Protein AF-A0A0F9GM38-F1 (afdb_monomer)

Mean predicted aligned error: 8.95 Å

Radius of gyration: 23.71 Å; Cα contacts (8 Å, |Δi|>4): 258; chains: 1; bounding box: 47×44×72 Å

Sequence (184 aa):
MDAIARALLEDPSSIYVILGMAELVILAGWALQRTRGWAKAALAPILLGVCVGLLAMLVVTDREQITRNLTDIASRAEASDVAGIGAHLDGQCTAVLFARGPLDKSATLEWASAMMAAPGVASVNVFDVEVTVTGHKAVSTFDTAVSLRNGWRGRLAWQLDWIERPDGWRIVRVRSLPVDTPGP

Structure (mmCIF, N/CA/C/O backbone):
data_AF-A0A0F9GM38-F1
#
_entry.id   AF-A0A0F9GM38-F1
#
loop_
_atom_site.group_PDB
_atom_site.id
_atom_site.type_symbol
_atom_site.label_atom_id
_atom_site.label_alt_id
_atom_site.label_comp_id
_atom_site.label_asym_id
_atom_site.label_entity_id
_atom_site.label_seq_id
_atom_site.pdbx_PDB_ins_code
_atom_site.Cartn_x
_atom_site.Cartn_y
_atom_site.Cartn_z
_atom_site.occupancy
_atom_site.B_iso_or_equiv
_atom_site.auth_seq_id
_atom_site.auth_comp_id
_atom_site.auth_asym_id
_atom_site.auth_atom_id
_atom_site.pdbx_PDB_model_num
ATOM 1 N N . MET A 1 1 ? -22.310 -11.535 11.895 1.00 47.88 1 MET A N 1
ATOM 2 C CA . MET A 1 1 ? -21.057 -11.224 12.619 1.00 47.88 1 MET A CA 1
ATOM 3 C C . MET A 1 1 ? -20.466 -9.896 12.152 1.00 47.88 1 MET A C 1
ATOM 5 O O . MET A 1 1 ? -19.924 -9.179 12.979 1.00 47.88 1 MET A O 1
ATOM 9 N N . ASP A 1 2 ? -20.686 -9.512 10.893 1.00 52.03 2 ASP A N 1
ATOM 10 C CA . ASP A 1 2 ? -20.161 -8.282 10.276 1.00 52.03 2 ASP A CA 1
ATOM 11 C C . ASP A 1 2 ? -20.511 -6.983 11.011 1.00 52.03 2 ASP A C 1
ATOM 13 O O . ASP A 1 2 ? -19.657 -6.122 11.145 1.00 52.03 2 ASP A O 1
ATOM 17 N N . ALA A 1 3 ? -21.722 -6.844 11.565 1.00 56.75 3 ALA A N 1
ATOM 18 C CA . ALA A 1 3 ? -22.103 -5.636 12.310 1.00 56.75 3 ALA A CA 1
ATOM 19 C C . ALA A 1 3 ? -21.316 -5.460 13.623 1.00 56.75 3 ALA A C 1
ATOM 21 O O . ALA A 1 3 ? -20.994 -4.339 14.005 1.00 56.75 3 ALA A O 1
ATOM 22 N N . ILE A 1 4 ? -20.985 -6.568 14.295 1.00 56.31 4 ILE A N 1
ATOM 23 C CA . ILE A 1 4 ? -20.205 -6.563 15.539 1.00 56.31 4 ILE A CA 1
ATOM 24 C C . ILE A 1 4 ? -18.734 -6.289 15.221 1.00 56.31 4 ILE A C 1
ATOM 26 O O . ILE A 1 4 ? -18.127 -5.463 15.886 1.00 56.31 4 ILE A O 1
ATOM 30 N N . ALA A 1 5 ? -18.185 -6.916 14.174 1.00 57.16 5 ALA A N 1
ATOM 31 C CA . ALA A 1 5 ? -16.818 -6.661 13.719 1.00 57.16 5 ALA A CA 1
ATOM 32 C C . ALA A 1 5 ? -16.635 -5.209 13.256 1.00 57.16 5 ALA A C 1
ATOM 34 O O . ALA A 1 5 ? -15.679 -4.555 13.656 1.00 57.16 5 ALA A O 1
ATOM 35 N N . ARG A 1 6 ? -17.594 -4.675 12.490 1.00 58.25 6 ARG A N 1
ATOM 36 C CA . ARG A 1 6 ? -17.558 -3.293 12.006 1.00 58.25 6 ARG A CA 1
ATOM 37 C C . ARG A 1 6 ? -17.629 -2.286 13.160 1.00 58.25 6 ARG A C 1
ATOM 39 O O . ARG A 1 6 ? -16.821 -1.368 13.213 1.00 58.25 6 ARG A O 1
ATOM 46 N N . ALA A 1 7 ? -18.516 -2.508 14.135 1.00 56.50 7 ALA A N 1
ATOM 47 C CA . ALA A 1 7 ? -18.605 -1.668 15.333 1.00 56.50 7 ALA A CA 1
ATOM 48 C C . ALA A 1 7 ? -17.387 -1.801 16.274 1.00 56.50 7 ALA A C 1
ATOM 50 O O . ALA A 1 7 ? -17.040 -0.841 16.953 1.00 56.50 7 ALA A O 1
ATOM 51 N N . LEU A 1 8 ? -16.734 -2.970 16.320 1.00 57.00 8 LEU A N 1
ATOM 52 C CA . LEU A 1 8 ? -15.533 -3.202 17.136 1.00 57.00 8 LEU A CA 1
ATOM 53 C C . LEU A 1 8 ? -14.245 -2.658 16.526 1.00 57.00 8 LEU A C 1
ATOM 55 O O . LEU A 1 8 ? -13.343 -2.309 17.284 1.00 57.00 8 LEU A O 1
ATOM 59 N N . LEU A 1 9 ? -14.142 -2.618 15.197 1.00 60.16 9 LEU A N 1
ATOM 60 C CA . LEU A 1 9 ? -12.857 -2.437 14.521 1.00 60.16 9 LEU A CA 1
ATOM 61 C C . LEU A 1 9 ? -12.768 -1.163 13.674 1.00 60.16 9 LEU A C 1
ATOM 63 O O . LEU A 1 9 ? -11.681 -0.601 13.585 1.00 60.16 9 LEU A O 1
ATOM 67 N N . GLU A 1 10 ? -13.864 -0.679 13.075 1.00 58.00 10 GLU A N 1
ATOM 68 C CA . GLU A 1 10 ? -13.802 0.519 12.217 1.00 58.00 10 GLU A CA 1
ATOM 69 C C . GLU A 1 10 ? -13.947 1.831 13.004 1.00 58.00 10 GLU A C 1
ATOM 71 O O . GLU A 1 10 ? -13.313 2.820 12.640 1.00 58.00 10 GLU A O 1
ATOM 76 N N . ASP A 1 11 ? -14.737 1.854 14.086 1.00 65.94 11 ASP A N 1
ATOM 77 C CA . ASP A 1 11 ? -14.925 3.053 14.918 1.00 65.94 11 ASP A CA 1
ATOM 78 C C . ASP A 1 11 ? -15.064 2.709 16.419 1.00 65.94 11 ASP A C 1
ATOM 80 O O . ASP A 1 11 ? -16.175 2.649 16.968 1.00 65.94 11 ASP A O 1
ATOM 84 N N . PRO A 1 12 ? -13.934 2.476 17.121 1.00 68.50 12 PRO A N 1
ATOM 85 C CA . PRO A 1 12 ? -13.933 2.003 18.506 1.00 68.50 12 PRO A CA 1
ATOM 86 C C . PRO A 1 12 ? -14.503 3.026 19.504 1.00 68.50 12 PRO A C 1
ATOM 88 O O . PRO A 1 12 ? -14.755 2.685 20.662 1.00 68.50 12 PRO A O 1
ATOM 91 N N . SER A 1 13 ? -14.746 4.272 19.075 1.00 72.12 13 SER A N 1
ATOM 92 C CA . SER A 1 13 ? -15.294 5.349 19.909 1.00 72.12 13 SER A CA 1
ATOM 93 C C . SER A 1 13 ? -16.619 4.958 20.576 1.00 72.12 13 SER A C 1
ATOM 95 O O . SER A 1 13 ? -16.811 5.174 21.773 1.00 72.12 13 SER A O 1
ATOM 97 N N . SER A 1 14 ? -17.503 4.299 19.830 1.00 71.12 14 SER A N 1
ATOM 98 C CA . SER A 1 14 ? -18.821 3.869 20.300 1.00 71.12 14 SER A CA 1
ATOM 99 C C . SER A 1 14 ? -18.747 2.831 21.430 1.00 71.12 14 SER A C 1
ATOM 101 O O . SER A 1 14 ? -19.541 2.875 22.374 1.00 71.12 14 SER A O 1
ATOM 103 N N . ILE A 1 15 ? -17.743 1.953 21.410 1.00 73.81 15 ILE A N 1
ATOM 104 C CA . ILE A 1 15 ? -17.515 0.960 22.467 1.00 73.81 15 ILE A CA 1
ATOM 105 C C . ILE A 1 15 ? -16.986 1.613 23.731 1.00 73.81 15 ILE A C 1
ATOM 107 O O . ILE A 1 15 ? -17.474 1.291 24.813 1.00 73.81 15 ILE A O 1
ATOM 111 N N . TYR A 1 16 ? -16.059 2.564 23.609 1.00 75.69 16 TYR A N 1
ATOM 112 C CA . TYR A 1 16 ? -15.588 3.330 24.761 1.00 75.69 16 TYR A CA 1
ATOM 113 C C . TYR A 1 16 ? -16.726 4.111 25.431 1.00 75.69 16 TYR A C 1
ATOM 115 O O . TYR A 1 16 ? -16.778 4.168 26.658 1.00 75.69 16 TYR A O 1
ATOM 123 N N . VAL A 1 17 ? -17.683 4.638 24.658 1.00 78.94 17 VAL A N 1
ATOM 124 C CA . VAL A 1 17 ? -18.881 5.299 25.205 1.00 78.94 17 VAL A CA 1
ATOM 125 C C . VAL A 1 17 ? -19.759 4.314 25.983 1.00 78.94 17 VAL A C 1
ATOM 127 O O . VAL A 1 17 ? -20.160 4.615 27.108 1.00 78.94 17 VAL A O 1
ATOM 130 N N . ILE A 1 18 ? -20.038 3.127 25.432 1.00 78.44 18 ILE A N 1
ATOM 131 C CA . ILE A 1 18 ? -20.838 2.098 26.122 1.00 78.44 18 ILE A CA 1
ATOM 132 C C . ILE A 1 18 ? -20.137 1.628 27.403 1.00 78.44 18 ILE A C 1
ATOM 134 O O . ILE A 1 18 ? -20.780 1.520 28.448 1.00 78.44 18 ILE A O 1
ATOM 138 N N . LEU A 1 19 ? -18.824 1.389 27.340 1.00 80.38 19 LEU A N 1
ATOM 139 C CA . LEU A 1 19 ? -18.003 1.016 28.492 1.00 80.38 19 LEU A CA 1
ATOM 140 C C . LEU A 1 19 ? -18.017 2.098 29.571 1.00 80.38 19 LEU A C 1
ATOM 142 O O . LEU A 1 19 ? -18.264 1.782 30.732 1.00 80.38 19 LEU A O 1
ATOM 146 N N . GLY A 1 20 ? -17.848 3.364 29.187 1.00 79.12 20 GLY A N 1
ATOM 147 C CA . GLY A 1 20 ? -17.918 4.495 30.110 1.00 79.12 20 GLY A CA 1
ATOM 148 C C . GLY A 1 20 ? -19.290 4.627 30.776 1.00 79.12 20 GLY A C 1
ATOM 149 O O . GLY A 1 20 ? -19.372 4.841 31.984 1.00 79.12 20 GLY A O 1
ATOM 150 N N . MET A 1 21 ? -20.384 4.426 30.032 1.00 83.06 21 MET A N 1
ATOM 151 C CA . MET A 1 21 ? -21.731 4.408 30.618 1.00 83.06 21 MET A CA 1
ATOM 152 C C . MET A 1 21 ? -21.919 3.246 31.599 1.00 83.06 21 MET A C 1
ATOM 154 O O . MET A 1 21 ? -22.460 3.443 32.688 1.00 83.06 21 MET A O 1
ATOM 158 N N . ALA A 1 22 ? -21.470 2.041 31.241 1.00 78.69 22 ALA A N 1
ATOM 159 C CA . ALA A 1 22 ? -21.543 0.879 32.121 1.00 78.69 22 ALA A CA 1
ATOM 160 C C . ALA A 1 22 ? -20.731 1.096 33.410 1.00 78.69 22 ALA A C 1
ATOM 162 O O . ALA A 1 22 ? -21.205 0.783 34.504 1.00 78.69 22 ALA A O 1
ATOM 163 N N . GLU A 1 23 ? -19.541 1.690 33.297 1.00 82.88 23 GLU A N 1
ATOM 164 C CA . GLU A 1 23 ? -18.691 2.041 34.432 1.00 82.88 23 GLU A CA 1
ATOM 165 C C . GLU A 1 23 ? -19.358 3.072 35.352 1.00 82.88 23 GLU A C 1
ATOM 167 O O . GLU A 1 23 ? -19.384 2.879 36.569 1.00 82.88 23 GLU A O 1
ATOM 172 N N . LEU A 1 24 ? -20.003 4.104 34.794 1.00 83.25 24 LEU A N 1
ATOM 173 C CA . LEU A 1 24 ? -20.770 5.084 35.572 1.00 83.25 24 LEU A CA 1
ATOM 174 C C . LEU A 1 24 ? -21.927 4.444 36.352 1.00 83.25 24 LEU A C 1
ATOM 176 O O . LEU A 1 24 ? -22.131 4.775 37.521 1.00 83.25 24 LEU A O 1
ATOM 180 N N . VAL A 1 25 ? -22.663 3.505 35.746 1.00 84.06 25 VAL A N 1
ATOM 181 C CA . VAL A 1 25 ? -23.749 2.776 36.427 1.00 84.06 25 VAL A CA 1
ATOM 182 C C . VAL A 1 25 ? -23.203 1.946 37.590 1.00 84.06 25 VAL A C 1
ATOM 184 O O . VAL A 1 25 ? -23.784 1.945 38.679 1.00 84.06 25 VAL A O 1
ATOM 187 N N . ILE A 1 26 ? -22.069 1.270 37.391 1.00 79.31 26 ILE A N 1
ATOM 188 C CA . ILE A 1 26 ? -21.432 0.453 38.429 1.00 79.31 26 ILE A CA 1
ATOM 189 C C . ILE A 1 26 ? -20.910 1.326 39.576 1.00 79.31 26 ILE A C 1
ATOM 191 O O . ILE A 1 26 ? -21.119 0.990 40.744 1.00 79.31 26 ILE A O 1
ATOM 195 N N . LEU A 1 27 ? -20.292 2.469 39.266 1.00 79.38 27 LEU A N 1
ATOM 196 C CA . LEU A 1 27 ? -19.830 3.434 40.265 1.00 79.38 27 LEU A CA 1
ATOM 197 C C . LEU A 1 27 ? -20.995 4.043 41.057 1.00 79.38 27 LEU A C 1
ATOM 199 O O . LEU A 1 27 ? -20.905 4.148 42.282 1.00 79.38 27 LEU A O 1
ATOM 203 N N . ALA A 1 28 ? -22.108 4.383 40.399 1.00 84.31 28 ALA A N 1
ATOM 204 C CA . ALA A 1 28 ? -23.313 4.879 41.065 1.00 84.31 28 ALA A CA 1
ATOM 205 C C . ALA A 1 28 ? -23.928 3.819 41.997 1.00 84.31 28 ALA A C 1
ATOM 207 O O . ALA A 1 28 ? -24.255 4.113 43.150 1.00 84.31 28 ALA A O 1
ATOM 208 N N . GLY A 1 29 ? -24.019 2.565 41.540 1.00 81.81 29 GLY A N 1
ATOM 209 C CA . GLY A 1 29 ? -24.465 1.435 42.361 1.00 81.81 29 GLY A CA 1
ATOM 210 C C . GLY A 1 29 ? -23.557 1.190 43.570 1.00 81.81 29 GLY A C 1
ATOM 211 O O . GLY A 1 29 ? -24.041 0.980 44.687 1.00 81.81 29 GLY A O 1
ATOM 212 N N . TRP A 1 30 ? -22.238 1.303 43.383 1.00 81.38 30 TRP A N 1
ATOM 213 C CA . TRP A 1 30 ? -21.268 1.206 44.472 1.00 81.38 30 TRP A CA 1
ATOM 214 C C . TRP A 1 30 ? -21.415 2.339 45.492 1.00 81.38 30 TRP A C 1
ATOM 216 O O . TRP A 1 30 ? -21.398 2.071 46.695 1.00 81.38 30 TRP A O 1
ATOM 226 N N . ALA A 1 31 ? -21.608 3.582 45.039 1.00 83.50 31 ALA A N 1
ATOM 227 C CA . ALA A 1 31 ? -21.804 4.734 45.917 1.00 8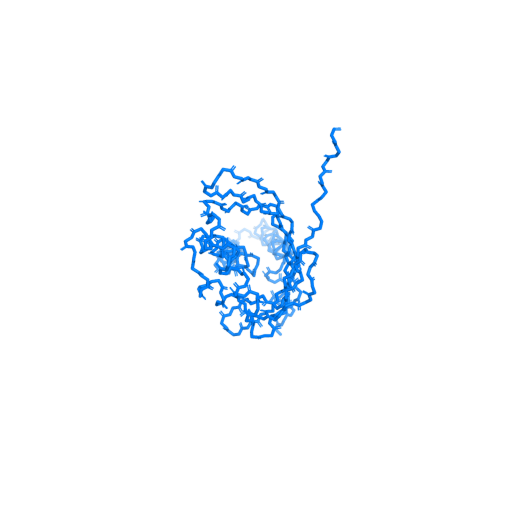3.50 31 ALA A CA 1
ATOM 228 C C . ALA A 1 31 ? -23.045 4.577 46.814 1.00 83.50 31 ALA A C 1
ATOM 230 O O . ALA A 1 31 ? -23.008 4.977 47.979 1.00 83.50 31 ALA A O 1
ATOM 231 N N . LEU A 1 32 ? -24.108 3.948 46.297 1.00 86.56 32 LEU A N 1
ATOM 232 C CA . LEU A 1 32 ? -25.360 3.721 47.022 1.00 86.56 32 LEU A CA 1
ATOM 233 C C . LEU A 1 32 ? -25.302 2.530 47.989 1.00 86.56 32 LEU A C 1
ATOM 235 O O . LEU A 1 32 ? -25.792 2.636 49.110 1.00 86.56 32 LEU A O 1
ATOM 239 N N . GLN A 1 33 ? -24.726 1.393 47.584 1.00 84.00 33 GLN A N 1
ATOM 240 C CA . GLN A 1 33 ? -24.769 0.161 48.390 1.00 84.00 33 GLN A CA 1
ATOM 241 C C . GLN A 1 33 ? -23.488 -0.115 49.196 1.00 84.00 33 GLN A C 1
ATOM 243 O O . GLN A 1 33 ? -23.530 -0.904 50.139 1.00 84.00 33 GLN A O 1
ATOM 248 N N . ARG A 1 34 ? -22.343 0.495 48.842 1.00 78.50 34 ARG A N 1
ATOM 249 C CA . ARG A 1 34 ? -21.019 0.353 49.496 1.00 78.50 34 ARG A CA 1
ATOM 250 C C . ARG A 1 34 ? -20.571 -1.085 49.819 1.00 78.50 34 ARG A C 1
ATOM 252 O O . ARG A 1 34 ? -19.705 -1.293 50.669 1.00 78.50 34 ARG A O 1
ATOM 259 N N . THR A 1 35 ? -21.096 -2.106 49.141 1.00 82.81 35 THR A N 1
ATOM 260 C CA . THR A 1 35 ? -20.688 -3.493 49.404 1.00 82.81 35 THR A CA 1
ATOM 261 C C . THR A 1 35 ? -19.406 -3.851 48.650 1.00 82.81 35 THR A C 1
ATOM 263 O O . THR A 1 35 ? -19.126 -3.353 47.557 1.00 82.81 35 THR A O 1
ATOM 266 N N . ARG A 1 36 ? -18.613 -4.771 49.217 1.00 80.75 36 ARG A N 1
ATOM 267 C CA . ARG A 1 36 ? -17.380 -5.285 48.586 1.00 80.75 36 ARG A CA 1
ATOM 268 C C . ARG A 1 36 ? -17.628 -5.979 47.237 1.00 80.75 36 ARG A C 1
ATOM 270 O O . ARG A 1 36 ? -16.692 -6.106 46.454 1.00 80.75 36 ARG A O 1
ATOM 277 N N . GLY A 1 37 ? -18.858 -6.422 46.959 1.00 81.12 37 GLY A N 1
ATOM 278 C CA . GLY A 1 37 ? -19.234 -7.017 45.672 1.00 81.12 37 GLY A CA 1
ATOM 279 C C . GLY A 1 37 ? -19.188 -6.006 44.526 1.00 81.12 37 GLY A C 1
ATOM 280 O O . GLY A 1 37 ? -18.605 -6.288 43.484 1.00 81.12 37 GLY A O 1
ATOM 281 N N . TRP A 1 38 ? -19.696 -4.794 44.755 1.00 79.06 38 TRP A N 1
ATOM 282 C CA . TRP A 1 38 ? -19.681 -3.713 43.766 1.00 79.06 38 TRP A CA 1
ATOM 283 C C . TRP A 1 38 ? -18.270 -3.204 43.456 1.00 79.06 38 TRP A C 1
ATOM 285 O O . TRP A 1 38 ? -17.969 -2.915 42.304 1.00 79.06 38 TRP A O 1
ATOM 295 N N . ALA A 1 39 ? -17.372 -3.187 44.447 1.00 77.00 39 ALA A N 1
ATOM 296 C CA . ALA A 1 39 ? -15.964 -2.854 44.217 1.00 77.00 39 ALA A CA 1
ATOM 297 C C . ALA A 1 39 ? -15.274 -3.855 43.268 1.00 77.00 39 ALA A C 1
ATOM 299 O O . ALA A 1 39 ? -14.465 -3.460 42.435 1.00 77.00 39 ALA A O 1
ATOM 300 N N . LYS A 1 40 ? -15.620 -5.150 43.349 1.00 80.19 40 LYS A N 1
ATOM 301 C CA . LYS A 1 40 ? -15.145 -6.156 42.383 1.00 80.19 40 LYS A CA 1
ATOM 302 C C . LYS A 1 40 ? -15.814 -5.997 41.016 1.00 80.19 40 LYS A C 1
ATOM 304 O O . LYS A 1 40 ? -15.152 -6.183 40.003 1.00 80.19 40 LYS A O 1
ATOM 309 N N . ALA A 1 41 ? -17.096 -5.631 40.983 1.00 79.88 41 ALA A N 1
ATOM 310 C CA . ALA A 1 41 ? -17.818 -5.378 39.737 1.00 79.88 41 ALA A CA 1
ATOM 311 C C . ALA A 1 41 ? -17.257 -4.169 38.969 1.00 79.88 41 ALA A C 1
ATOM 313 O O . ALA A 1 41 ? -17.211 -4.214 37.746 1.00 79.88 41 ALA A O 1
ATOM 314 N N . ALA A 1 42 ? -16.758 -3.140 39.664 1.00 79.25 42 ALA A N 1
ATOM 315 C CA . ALA A 1 42 ? -16.096 -1.983 39.049 1.00 79.25 42 ALA A CA 1
ATOM 316 C C . ALA A 1 42 ? -14.803 -2.351 38.302 1.00 79.25 42 ALA A C 1
ATOM 318 O O . ALA A 1 42 ? -14.415 -1.660 37.368 1.00 79.25 42 ALA A O 1
ATOM 319 N N . LEU A 1 43 ? -14.165 -3.472 38.657 1.00 81.31 43 LEU A N 1
ATOM 320 C CA . LEU A 1 43 ? -12.969 -3.948 37.962 1.00 81.31 43 LEU A CA 1
ATOM 321 C C . LEU A 1 43 ? -13.278 -4.507 36.564 1.00 81.31 43 LEU A C 1
ATOM 323 O O . LEU A 1 43 ? -12.424 -4.457 35.684 1.00 81.31 43 LEU A O 1
ATOM 327 N N . ALA A 1 44 ? -14.480 -5.056 36.360 1.00 81.94 44 ALA A N 1
ATOM 328 C CA . ALA A 1 44 ? -14.869 -5.692 35.104 1.00 81.94 44 ALA A CA 1
ATOM 329 C C . ALA A 1 44 ? -14.847 -4.740 33.890 1.00 81.94 44 ALA A C 1
ATOM 331 O O . ALA A 1 44 ? -14.194 -5.100 32.911 1.00 81.94 44 ALA A O 1
ATOM 332 N N . PRO A 1 45 ? -15.487 -3.550 33.903 1.00 80.44 45 PRO A N 1
ATOM 333 C CA . PRO A 1 45 ? -15.426 -2.625 32.770 1.00 80.44 45 PRO A CA 1
ATOM 334 C C . PRO A 1 45 ? -14.001 -2.127 32.511 1.00 80.44 45 PRO A C 1
ATOM 336 O O . PRO A 1 45 ? -13.587 -2.084 31.359 1.00 80.44 45 PRO A O 1
ATOM 339 N N . ILE A 1 46 ? -13.208 -1.862 33.555 1.00 79.75 46 ILE A N 1
ATOM 340 C CA . ILE A 1 46 ? -11.804 -1.450 33.403 1.00 79.75 46 ILE A CA 1
ATOM 341 C C . ILE A 1 46 ? -11.000 -2.539 32.681 1.00 79.75 46 ILE A C 1
ATOM 343 O O . ILE A 1 46 ? -10.332 -2.262 31.687 1.00 79.75 46 ILE A O 1
ATOM 347 N N . LEU A 1 47 ? -11.088 -3.791 33.144 1.00 81.81 47 LEU A N 1
ATOM 348 C CA . LEU A 1 47 ? -10.392 -4.915 32.513 1.00 81.81 47 LEU A CA 1
ATOM 349 C C . LEU A 1 47 ? -10.860 -5.143 31.075 1.00 81.81 47 LEU A C 1
ATOM 351 O O . LEU A 1 47 ? -10.034 -5.368 30.194 1.00 81.81 47 LEU A O 1
ATOM 355 N N . LEU A 1 48 ? -12.167 -5.052 30.824 1.00 83.31 48 LEU A N 1
ATOM 356 C CA . LEU A 1 48 ? -12.723 -5.195 29.482 1.00 83.31 48 LEU A CA 1
ATOM 357 C C . LEU A 1 48 ? -12.226 -4.073 28.557 1.00 83.31 48 LEU A C 1
ATOM 359 O O . LEU A 1 48 ? -11.825 -4.355 27.432 1.00 83.31 48 LEU A O 1
ATOM 363 N N . GLY A 1 49 ? -12.180 -2.829 29.041 1.00 80.06 49 GLY A N 1
ATOM 364 C CA . GLY A 1 49 ? -11.634 -1.684 28.313 1.00 80.06 49 GLY A CA 1
ATOM 365 C C . GLY A 1 49 ? -10.156 -1.861 27.968 1.00 80.06 49 GLY A C 1
ATOM 366 O O . GLY A 1 49 ? -9.764 -1.626 26.827 1.00 80.06 49 GLY A O 1
ATOM 367 N N . VAL A 1 50 ? -9.347 -2.366 28.907 1.00 81.94 50 VAL A N 1
ATOM 368 C CA . VAL A 1 50 ? -7.938 -2.710 28.652 1.00 81.94 50 VAL A CA 1
ATOM 369 C C . VAL A 1 50 ? -7.821 -3.819 27.604 1.00 81.94 50 VAL A C 1
ATOM 371 O O . VAL A 1 50 ? -7.032 -3.686 26.673 1.00 81.94 50 VAL A O 1
ATOM 374 N N . CYS A 1 51 ? -8.613 -4.891 27.701 1.00 79.50 51 CYS A N 1
ATOM 375 C CA . CYS A 1 51 ? -8.606 -5.970 26.710 1.00 79.50 51 CYS A CA 1
ATOM 376 C C . CYS A 1 51 ? -9.015 -5.486 25.313 1.00 79.50 51 CYS A C 1
ATOM 378 O O . CYS A 1 51 ? -8.377 -5.873 24.338 1.00 79.50 51 CYS A O 1
ATOM 380 N N . VAL A 1 52 ? -10.039 -4.634 25.207 1.00 81.62 52 VAL A N 1
ATOM 381 C CA . VAL A 1 52 ? -10.468 -4.034 23.934 1.00 81.62 52 VAL A CA 1
ATOM 382 C C . VAL A 1 52 ? -9.380 -3.123 23.372 1.00 81.62 52 VAL A C 1
ATOM 384 O O . VAL A 1 52 ? -9.069 -3.227 22.191 1.00 81.62 52 VAL A O 1
ATOM 387 N N . GLY A 1 53 ? -8.749 -2.289 24.202 1.00 74.62 53 GLY A N 1
ATOM 388 C CA . GLY A 1 53 ? -7.635 -1.440 23.774 1.00 74.62 53 GLY A CA 1
ATOM 389 C C . GLY A 1 53 ? -6.433 -2.252 23.286 1.00 74.62 53 GLY A C 1
ATOM 390 O O . GLY A 1 53 ? -5.867 -1.950 22.239 1.00 74.62 53 GLY A O 1
ATOM 391 N N . LEU A 1 54 ? -6.084 -3.331 23.992 1.00 74.38 54 LEU A N 1
ATOM 392 C CA . LEU A 1 54 ? -5.028 -4.253 23.573 1.00 74.38 54 LEU A CA 1
ATOM 393 C C . LEU A 1 54 ? -5.387 -4.987 22.278 1.00 74.38 54 LEU A C 1
ATOM 395 O O . LEU A 1 54 ? -4.526 -5.127 21.420 1.00 74.38 54 LEU A O 1
ATOM 399 N N . LEU A 1 55 ? -6.641 -5.420 22.109 1.00 72.62 55 LEU A N 1
ATOM 400 C CA . LEU A 1 55 ? -7.124 -6.019 20.862 1.00 72.62 55 LEU A CA 1
ATOM 401 C C . LEU A 1 55 ? -7.074 -5.019 19.706 1.00 72.62 55 LEU A C 1
ATOM 403 O O . LEU A 1 55 ? -6.608 -5.378 18.633 1.00 72.62 55 LEU A O 1
ATOM 407 N N . ALA A 1 56 ? -7.471 -3.767 19.930 1.00 69.44 56 ALA A N 1
ATOM 408 C CA . ALA A 1 56 ? -7.378 -2.708 18.929 1.00 69.44 56 ALA A CA 1
ATOM 409 C C . ALA A 1 56 ? -5.921 -2.416 18.532 1.00 69.44 56 ALA A C 1
ATOM 411 O O . ALA A 1 56 ? -5.659 -2.131 17.372 1.00 69.44 56 ALA A O 1
ATOM 412 N N . MET A 1 57 ? -4.968 -2.544 19.464 1.00 65.50 57 MET A N 1
ATOM 413 C CA . MET A 1 57 ? -3.532 -2.472 19.158 1.00 65.50 57 MET A CA 1
ATOM 414 C C . MET A 1 57 ? -2.984 -3.734 18.471 1.00 65.50 57 MET A C 1
ATOM 416 O O . MET A 1 57 ? -1.942 -3.667 17.824 1.00 65.50 57 MET A O 1
ATOM 420 N N . LEU A 1 58 ? -3.635 -4.890 18.637 1.00 62.16 58 LEU A N 1
ATOM 421 C CA . LEU A 1 58 ? -3.200 -6.166 18.057 1.00 62.16 58 LEU A CA 1
ATOM 422 C C . LEU A 1 58 ? -3.753 -6.407 16.650 1.00 62.16 58 LEU A C 1
ATOM 424 O O . LEU A 1 58 ? -3.154 -7.159 15.880 1.00 62.16 58 LEU A O 1
ATOM 428 N N . VAL A 1 59 ? -4.891 -5.799 16.314 1.00 64.50 59 VAL A N 1
ATOM 429 C CA . VAL A 1 59 ? -5.440 -5.848 14.962 1.00 64.50 59 VAL A CA 1
ATOM 430 C C . VAL A 1 59 ? -4.678 -4.840 14.115 1.00 64.50 59 VAL A C 1
ATOM 432 O O . VAL A 1 59 ? -4.954 -3.646 14.161 1.00 64.50 59 VAL A O 1
ATOM 435 N N . VAL A 1 60 ? -3.725 -5.340 13.321 1.00 67.19 60 VAL A N 1
ATOM 436 C CA . VAL A 1 60 ? -3.153 -4.564 12.216 1.00 67.19 60 VAL A CA 1
ATOM 437 C C . VAL A 1 60 ? -4.316 -4.133 11.340 1.00 67.19 60 VAL A C 1
ATOM 439 O O . VAL A 1 60 ? -4.982 -4.972 10.730 1.00 67.19 60 VAL A O 1
ATOM 442 N N . THR A 1 61 ? -4.592 -2.835 11.324 1.00 83.88 61 THR A N 1
ATOM 443 C CA . THR A 1 61 ? -5.708 -2.310 10.543 1.00 83.88 61 THR A CA 1
ATOM 444 C C . THR A 1 61 ? -5.397 -2.447 9.054 1.00 83.88 61 THR A C 1
ATOM 446 O O . THR A 1 61 ? -4.237 -2.380 8.637 1.00 83.88 61 THR A O 1
ATOM 449 N N . ASP A 1 62 ? -6.419 -2.596 8.213 1.00 90.69 62 ASP A N 1
ATOM 450 C CA . ASP A 1 62 ? -6.236 -2.658 6.754 1.00 90.69 62 ASP A CA 1
ATOM 451 C C . ASP A 1 62 ? -5.414 -1.474 6.224 1.00 90.69 62 ASP A C 1
ATOM 453 O O . ASP A 1 62 ? -4.569 -1.617 5.339 1.00 90.69 62 ASP A O 1
ATOM 457 N N . ARG A 1 63 ? -5.597 -0.298 6.836 1.00 91.25 63 ARG A N 1
ATOM 458 C CA . ARG A 1 63 ? -4.825 0.914 6.542 1.00 91.25 63 ARG A CA 1
ATOM 459 C C . ARG A 1 63 ? -3.338 0.750 6.842 1.00 91.25 63 ARG A C 1
ATOM 461 O O . ARG A 1 63 ? -2.509 1.184 6.042 1.00 91.25 63 ARG A O 1
ATOM 468 N N . GLU A 1 64 ? -2.986 0.121 7.959 1.00 91.88 64 GLU A N 1
ATOM 469 C CA . GLU A 1 64 ? -1.592 -0.162 8.313 1.00 91.88 64 GLU A CA 1
ATOM 470 C C . GLU A 1 64 ? -0.967 -1.176 7.361 1.00 91.88 64 GLU A C 1
ATOM 472 O O . GLU A 1 64 ? 0.183 -1.001 6.956 1.00 91.88 64 GLU A O 1
ATOM 477 N N . GLN A 1 65 ? -1.711 -2.214 6.967 1.00 94.62 65 GLN A N 1
ATOM 478 C CA . GLN A 1 65 ? -1.217 -3.197 6.005 1.00 94.62 65 GLN A CA 1
ATOM 479 C C . GLN A 1 65 ? -0.974 -2.560 4.631 1.00 94.62 65 GLN A C 1
ATOM 481 O O . GLN A 1 65 ? 0.085 -2.771 4.041 1.00 94.62 65 GLN A O 1
ATOM 486 N N . ILE A 1 66 ? -1.905 -1.733 4.148 1.00 96.44 66 ILE A N 1
ATOM 487 C CA . ILE A 1 66 ? -1.760 -0.992 2.888 1.00 96.44 66 ILE A CA 1
ATOM 488 C C . ILE A 1 66 ? -0.570 -0.029 2.957 1.00 96.44 66 ILE A C 1
ATOM 490 O O . ILE A 1 66 ? 0.272 -0.030 2.060 1.00 96.44 66 ILE A O 1
ATOM 494 N N . THR A 1 67 ? -0.441 0.738 4.042 1.00 96.44 67 THR A N 1
ATOM 495 C CA . THR A 1 67 ? 0.692 1.659 4.242 1.00 96.44 67 THR A CA 1
ATOM 496 C C . THR A 1 67 ? 2.022 0.908 4.247 1.00 96.44 67 THR A C 1
ATOM 498 O O . THR A 1 67 ? 2.968 1.313 3.577 1.00 96.44 67 THR A O 1
ATOM 501 N N . ARG A 1 68 ? 2.087 -0.235 4.938 1.00 96.25 68 ARG A N 1
ATOM 502 C CA . ARG A 1 68 ? 3.281 -1.085 4.966 1.00 96.25 68 ARG A CA 1
ATOM 503 C C . ARG A 1 68 ? 3.626 -1.624 3.579 1.00 96.25 68 ARG A C 1
ATOM 505 O O . ARG A 1 68 ? 4.798 -1.618 3.217 1.00 96.25 68 ARG A O 1
ATO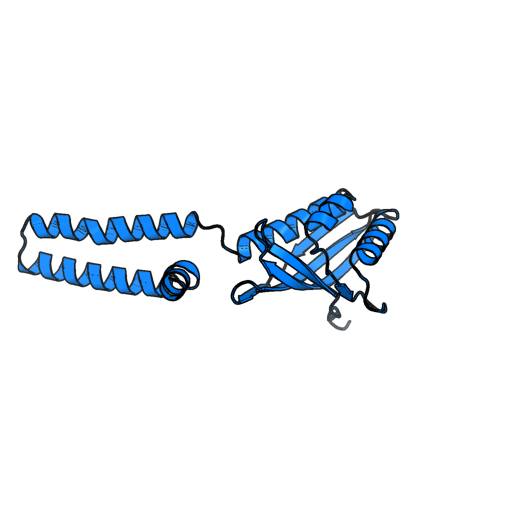M 512 N N . ASN A 1 69 ? 2.628 -2.041 2.796 1.00 97.38 69 ASN A N 1
ATOM 513 C CA . ASN A 1 69 ? 2.837 -2.481 1.416 1.00 97.38 69 ASN A CA 1
ATOM 514 C C . ASN A 1 69 ? 3.390 -1.345 0.544 1.00 97.38 69 ASN A C 1
ATOM 516 O O . ASN A 1 69 ? 4.310 -1.576 -0.231 1.00 97.38 69 ASN A O 1
ATOM 520 N N . LEU A 1 70 ? 2.892 -0.114 0.698 1.00 98.00 70 LEU A N 1
ATOM 521 C CA . LEU A 1 70 ? 3.423 1.055 -0.013 1.00 98.00 70 LEU A CA 1
ATOM 522 C C . LEU A 1 70 ? 4.891 1.328 0.336 1.00 98.00 70 LEU A C 1
ATOM 524 O O . LEU A 1 70 ? 5.704 1.551 -0.561 1.00 98.00 70 LEU A O 1
ATOM 528 N N . THR A 1 71 ? 5.248 1.272 1.621 1.00 97.44 71 THR A N 1
ATOM 529 C CA . THR A 1 71 ? 6.641 1.434 2.062 1.00 97.44 71 THR A CA 1
ATOM 530 C C . THR A 1 71 ? 7.539 0.305 1.547 1.00 97.44 71 THR A C 1
ATOM 532 O O . THR A 1 71 ? 8.656 0.572 1.106 1.00 97.44 71 THR A O 1
ATOM 535 N N . ASP A 1 72 ? 7.057 -0.942 1.542 1.00 98.00 72 ASP A N 1
ATOM 536 C CA . ASP A 1 72 ? 7.793 -2.087 0.987 1.00 98.00 72 ASP A CA 1
ATOM 537 C C . ASP A 1 72 ? 8.010 -1.933 -0.527 1.00 98.00 72 ASP A C 1
ATOM 539 O O . ASP A 1 72 ? 9.122 -2.124 -1.010 1.00 98.00 72 ASP A O 1
ATOM 543 N N . ILE A 1 73 ? 6.992 -1.499 -1.280 1.00 97.81 73 ILE A N 1
ATOM 544 C CA . ILE A 1 73 ? 7.116 -1.205 -2.718 1.00 97.81 73 ILE A CA 1
ATOM 545 C C . ILE A 1 73 ? 8.164 -0.114 -2.965 1.00 97.81 73 ILE A C 1
ATOM 547 O O . ILE A 1 73 ? 8.997 -0.270 -3.858 1.00 97.81 73 ILE A O 1
ATOM 551 N N . ALA A 1 74 ? 8.153 0.968 -2.180 1.00 97.31 74 ALA A N 1
ATOM 552 C CA . ALA A 1 74 ? 9.138 2.042 -2.297 1.00 97.31 74 ALA A CA 1
ATOM 553 C C . ALA A 1 74 ? 10.564 1.530 -2.037 1.00 97.31 74 ALA A C 1
ATOM 555 O O . ALA A 1 74 ? 11.450 1.744 -2.862 1.00 97.31 74 ALA A O 1
ATOM 556 N N . SER A 1 75 ? 10.765 0.768 -0.957 1.00 97.69 75 SER A N 1
ATOM 557 C CA . SER A 1 75 ? 12.063 0.162 -0.635 1.00 97.69 75 SER A CA 1
ATOM 558 C C . SER A 1 75 ? 12.543 -0.806 -1.724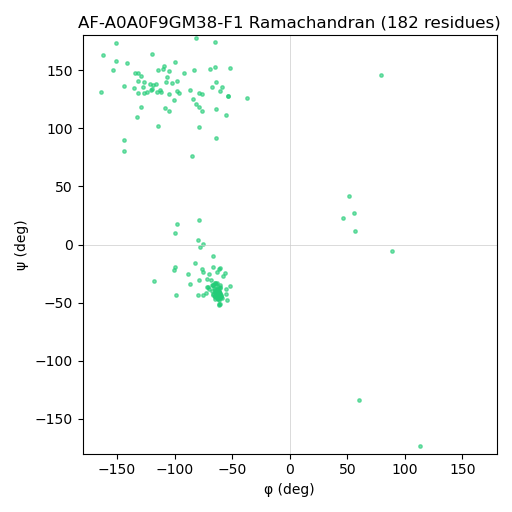 1.00 97.69 75 SER A C 1
ATOM 560 O O . SER A 1 75 ? 13.713 -0.796 -2.110 1.00 97.69 75 SER A O 1
ATOM 562 N N . ARG A 1 76 ? 11.640 -1.606 -2.301 1.00 97.38 76 ARG A N 1
ATOM 563 C CA . ARG A 1 76 ? 11.967 -2.497 -3.424 1.00 97.38 76 ARG A CA 1
ATOM 564 C C . ARG A 1 76 ? 12.300 -1.738 -4.701 1.00 97.38 76 ARG A C 1
ATOM 566 O O . ARG A 1 76 ? 13.182 -2.173 -5.436 1.00 97.38 76 ARG A O 1
ATOM 573 N N . ALA A 1 77 ? 11.648 -0.606 -4.960 1.00 96.19 77 ALA A N 1
ATOM 574 C CA . ALA A 1 77 ? 11.980 0.252 -6.094 1.00 96.19 77 ALA A CA 1
ATOM 575 C C . ALA A 1 77 ? 13.396 0.833 -5.963 1.00 96.19 77 ALA A C 1
ATOM 577 O O . ALA A 1 77 ? 14.151 0.835 -6.934 1.00 96.19 77 ALA A O 1
ATOM 578 N N . GLU A 1 78 ? 13.800 1.244 -4.758 1.00 95.75 78 GLU A N 1
ATOM 579 C CA . GLU A 1 78 ? 15.180 1.661 -4.472 1.00 95.75 78 GLU A CA 1
ATOM 580 C C . GLU A 1 78 ? 16.185 0.519 -4.687 1.00 95.75 78 GLU A C 1
ATOM 582 O O . GLU A 1 78 ? 17.267 0.726 -5.244 1.00 95.75 78 GLU A O 1
ATOM 587 N N . ALA A 1 79 ? 15.807 -0.706 -4.314 1.00 96.75 79 ALA A N 1
ATOM 588 C CA . ALA A 1 79 ? 16.599 -1.914 -4.534 1.00 96.75 79 ALA A CA 1
ATOM 589 C C . ALA A 1 79 ? 16.537 -2.457 -5.978 1.00 96.75 79 ALA A C 1
ATOM 591 O O . ALA A 1 79 ? 17.201 -3.446 -6.283 1.00 96.75 79 ALA A O 1
ATOM 592 N N . SER A 1 80 ? 15.763 -1.830 -6.875 1.00 96.31 80 SER A N 1
ATOM 593 C CA . SER A 1 80 ? 15.486 -2.326 -8.235 1.00 96.31 80 SER A CA 1
ATOM 594 C C . SER A 1 80 ? 14.892 -3.750 -8.281 1.00 96.31 80 SER A C 1
ATOM 596 O O . SER A 1 80 ? 15.048 -4.471 -9.268 1.00 96.31 80 SER A O 1
ATOM 598 N N . ASP A 1 81 ? 14.183 -4.161 -7.224 1.00 97.44 81 ASP A N 1
ATOM 599 C CA . ASP A 1 81 ? 13.529 -5.467 -7.095 1.00 97.44 81 ASP A CA 1
ATOM 600 C C . ASP A 1 81 ? 12.136 -5.462 -7.747 1.00 97.44 81 ASP A C 1
ATOM 602 O O . ASP A 1 81 ? 11.087 -5.412 -7.097 1.00 97.44 81 ASP A O 1
ATOM 606 N N . VAL A 1 82 ? 12.130 -5.516 -9.080 1.00 97.19 82 VAL A N 1
ATOM 607 C CA . VAL A 1 82 ? 10.899 -5.522 -9.891 1.00 97.19 82 VAL A CA 1
ATOM 608 C C . VAL A 1 82 ? 10.014 -6.729 -9.576 1.00 97.19 82 VAL A C 1
ATOM 610 O O . VAL A 1 82 ? 8.787 -6.620 -9.559 1.00 97.19 82 VAL A O 1
ATOM 613 N N . ALA A 1 83 ? 10.629 -7.885 -9.316 1.00 97.50 83 ALA A N 1
ATOM 614 C CA . ALA A 1 83 ? 9.909 -9.115 -9.012 1.00 97.50 83 ALA A CA 1
ATOM 615 C C . ALA A 1 83 ? 9.137 -8.987 -7.693 1.00 97.50 83 ALA A C 1
ATOM 617 O O . ALA A 1 83 ? 7.954 -9.327 -7.636 1.00 97.50 83 ALA A O 1
ATOM 618 N N . GLY A 1 84 ? 9.773 -8.428 -6.661 1.00 97.44 84 GLY A N 1
ATOM 619 C CA . GLY A 1 84 ? 9.127 -8.154 -5.385 1.00 97.44 84 GLY A CA 1
ATOM 620 C C . GLY A 1 84 ? 8.017 -7.106 -5.478 1.00 97.44 84 GLY A C 1
ATOM 621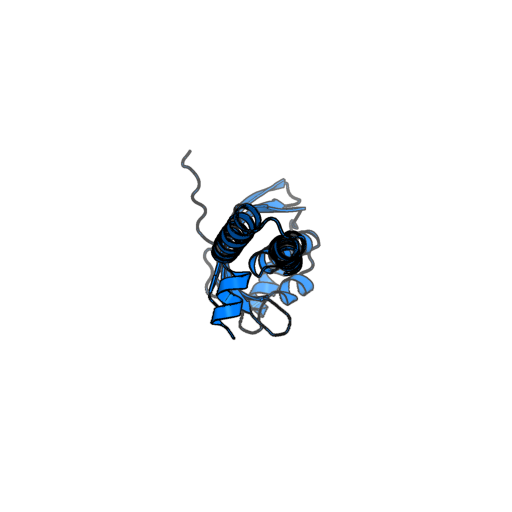 O O . GLY A 1 84 ? 6.965 -7.290 -4.872 1.00 97.44 84 GLY A O 1
ATOM 622 N N . ILE A 1 85 ? 8.179 -6.054 -6.292 1.00 97.62 85 ILE A N 1
ATOM 623 C CA . ILE A 1 85 ? 7.084 -5.104 -6.576 1.00 97.62 85 ILE A CA 1
ATOM 624 C C . ILE A 1 85 ? 5.897 -5.838 -7.216 1.00 97.62 85 ILE A C 1
ATOM 626 O O . ILE A 1 85 ? 4.747 -5.642 -6.823 1.00 97.62 85 ILE A O 1
ATOM 630 N N . GLY A 1 86 ? 6.169 -6.739 -8.163 1.00 97.69 86 GLY A N 1
ATOM 631 C CA . GLY A 1 86 ? 5.149 -7.544 -8.833 1.00 97.69 86 GLY A CA 1
ATOM 632 C C . GLY A 1 86 ? 4.345 -8.464 -7.913 1.00 97.69 86 GLY A C 1
ATOM 633 O O . GLY A 1 86 ? 3.225 -8.832 -8.281 1.00 97.69 86 GLY A O 1
ATOM 634 N N . ALA A 1 87 ? 4.857 -8.803 -6.726 1.00 97.88 87 ALA A N 1
ATOM 635 C CA . ALA A 1 87 ? 4.131 -9.585 -5.724 1.00 97.88 87 ALA A CA 1
ATOM 636 C C . ALA A 1 87 ? 2.973 -8.802 -5.078 1.00 97.88 87 ALA A C 1
ATOM 638 O O . ALA A 1 87 ? 1.987 -9.403 -4.655 1.00 97.88 87 ALA A O 1
ATOM 639 N N . HIS A 1 88 ? 3.047 -7.467 -5.059 1.00 97.94 88 HIS A N 1
ATOM 640 C CA . HIS A 1 88 ? 1.976 -6.604 -4.543 1.00 97.94 88 HIS A CA 1
ATOM 641 C C . HIS A 1 88 ? 0.858 -6.347 -5.558 1.00 97.94 88 HIS A C 1
ATOM 643 O O . HIS A 1 88 ? -0.232 -5.904 -5.191 1.00 97.94 88 HIS A O 1
ATOM 649 N N . LEU A 1 89 ? 1.108 -6.629 -6.838 1.00 98.19 89 LEU A N 1
ATOM 650 C CA . LEU A 1 89 ? 0.136 -6.444 -7.913 1.00 98.19 89 LEU A CA 1
ATOM 651 C C . LEU A 1 89 ? -0.756 -7.680 -8.058 1.00 98.19 89 LEU A C 1
ATOM 653 O O . LEU A 1 89 ? -0.267 -8.807 -8.168 1.00 98.19 89 LEU A O 1
ATOM 657 N N . ASP A 1 90 ? -2.062 -7.472 -8.158 1.00 98.19 90 ASP A N 1
ATOM 658 C CA . ASP A 1 90 ? -3.016 -8.526 -8.498 1.00 98.19 90 ASP A CA 1
ATOM 659 C C . ASP A 1 90 ? -2.782 -9.046 -9.927 1.00 98.19 90 ASP A C 1
ATOM 661 O O . ASP A 1 90 ? -2.291 -8.320 -10.791 1.00 98.19 90 ASP A O 1
ATOM 665 N N . GLY A 1 91 ? -3.146 -10.301 -10.211 1.00 97.00 91 GLY A N 1
ATOM 666 C CA . GLY A 1 91 ? -3.011 -10.881 -11.554 1.00 97.00 91 GLY A CA 1
ATOM 667 C C . GLY A 1 91 ? -3.766 -10.107 -12.643 1.00 97.00 91 GLY A C 1
ATOM 668 O O . GLY A 1 91 ? -3.336 -10.108 -13.792 1.00 97.00 91 GLY A O 1
ATOM 669 N N . GLN A 1 92 ? -4.844 -9.408 -12.278 1.00 96.94 92 GLN A N 1
ATOM 670 C CA . GLN A 1 92 ? -5.639 -8.567 -13.180 1.00 96.94 92 GLN A CA 1
ATOM 671 C C . GLN A 1 92 ? -5.273 -7.077 -13.090 1.00 96.94 92 GLN A C 1
ATOM 673 O O . GLN A 1 92 ? -6.062 -6.221 -13.493 1.00 96.94 92 GLN A O 1
ATOM 678 N N . CYS A 1 93 ? -4.102 -6.751 -12.532 1.00 97.75 93 CYS A N 1
ATOM 679 C CA . CYS A 1 93 ? -3.685 -5.369 -12.345 1.00 97.75 93 CYS A CA 1
ATOM 680 C C . CYS A 1 93 ? -3.618 -4.606 -13.675 1.00 97.75 93 CYS A C 1
ATOM 682 O O . CYS A 1 93 ? -3.057 -5.087 -14.661 1.00 97.75 93 CYS A O 1
ATOM 684 N N . THR A 1 94 ? -4.152 -3.385 -13.663 1.00 97.69 94 THR A N 1
ATOM 685 C CA . THR A 1 94 ? -4.081 -2.434 -14.780 1.00 97.69 94 THR A CA 1
ATOM 686 C C . THR A 1 94 ? -3.409 -1.140 -14.338 1.00 97.69 94 THR A C 1
ATOM 688 O O . THR A 1 94 ? -3.689 -0.640 -13.253 1.00 97.69 94 THR A O 1
ATOM 691 N N . ALA A 1 95 ? -2.539 -0.564 -15.159 1.00 96.56 95 ALA A N 1
ATOM 692 C CA . ALA A 1 95 ? -1.888 0.707 -14.866 1.00 96.56 95 ALA A CA 1
ATOM 693 C C . ALA A 1 95 ? -2.212 1.747 -15.937 1.00 96.56 95 ALA A C 1
ATOM 695 O O . ALA A 1 95 ? -2.112 1.480 -17.130 1.00 96.56 95 ALA A O 1
ATOM 696 N N . VAL A 1 96 ? -2.583 2.950 -15.509 1.00 94.75 96 VAL A N 1
ATOM 697 C CA . VAL A 1 96 ? -2.717 4.126 -16.371 1.00 94.75 96 VAL A CA 1
ATOM 698 C C . VAL A 1 96 ? -1.658 5.122 -15.928 1.00 94.75 96 VAL A C 1
ATOM 700 O O . VAL A 1 96 ? -1.787 5.777 -14.894 1.00 94.75 96 VAL A O 1
ATOM 703 N N . LEU A 1 97 ? -0.578 5.172 -16.699 1.00 88.56 97 LEU A N 1
ATOM 704 C CA . LEU A 1 97 ? 0.592 6.001 -16.435 1.00 88.56 97 LEU A CA 1
ATOM 705 C C . LEU A 1 97 ? 0.587 7.193 -17.394 1.00 88.56 97 LEU A C 1
ATOM 707 O O . LEU A 1 97 ? 0.094 7.069 -18.515 1.00 88.56 97 LEU A O 1
ATOM 711 N N . PHE A 1 98 ? 1.125 8.336 -16.962 1.00 81.75 98 PHE A N 1
ATOM 712 C CA . PHE A 1 98 ? 1.151 9.591 -17.720 1.00 81.75 98 PHE A CA 1
ATOM 713 C C . PHE A 1 98 ? 1.370 9.398 -19.225 1.00 81.75 98 PHE A C 1
ATOM 715 O O . PHE A 1 98 ? 2.345 8.777 -19.649 1.00 81.75 98 PHE A O 1
ATOM 722 N N . ALA A 1 99 ? 0.460 9.966 -20.023 1.00 76.62 99 ALA A N 1
ATOM 723 C CA . ALA A 1 99 ? 0.505 9.969 -21.488 1.00 76.62 99 ALA A CA 1
ATOM 724 C C . ALA A 1 99 ? 0.585 8.580 -22.161 1.00 76.62 99 ALA A C 1
ATOM 726 O O . ALA A 1 99 ? 0.799 8.498 -23.371 1.00 76.62 99 ALA A O 1
ATOM 727 N N . ARG A 1 100 ? 0.378 7.488 -21.414 1.00 81.44 100 ARG A N 1
ATOM 728 C CA . ARG A 1 100 ? 0.272 6.129 -21.943 1.00 81.44 100 ARG A CA 1
ATOM 729 C C . ARG A 1 100 ? -1.150 5.599 -21.824 1.00 81.44 100 ARG A C 1
ATOM 731 O O . ARG A 1 100 ? -1.917 5.967 -20.938 1.00 81.44 100 ARG A O 1
ATOM 738 N N . GLY A 1 101 ? -1.483 4.706 -22.751 1.00 88.50 101 GLY A N 1
ATOM 739 C CA . GLY A 1 101 ? -2.681 3.884 -22.649 1.00 88.50 101 GLY A CA 1
ATOM 740 C C . GLY A 1 101 ? -2.616 2.922 -21.454 1.00 88.50 101 GLY A C 1
ATOM 741 O O . GLY A 1 101 ? -1.582 2.825 -20.787 1.00 88.50 101 GLY A O 1
ATOM 742 N N . PRO A 1 102 ? -3.715 2.202 -21.183 1.00 94.06 102 PRO A N 1
ATOM 743 C CA . PRO A 1 102 ? -3.754 1.207 -20.122 1.00 94.06 102 PRO A CA 1
ATOM 744 C C . PRO A 1 102 ? -2.723 0.101 -20.378 1.00 94.06 102 PRO A C 1
ATOM 746 O O . PRO A 1 102 ? -2.645 -0.445 -21.478 1.00 94.06 102 PRO A O 1
ATOM 749 N N . LEU A 1 103 ? -1.950 -0.229 -19.349 1.00 96.81 103 LEU A N 1
ATOM 750 C CA . LEU A 1 103 ? -0.998 -1.334 -19.322 1.00 96.81 103 LEU A CA 1
ATOM 751 C C . LEU A 1 103 ? -1.555 -2.457 -18.448 1.00 96.81 103 LEU A C 1
ATOM 753 O O . LEU A 1 103 ? -2.188 -2.190 -17.426 1.00 96.81 103 LEU A O 1
ATOM 757 N N . ASP A 1 104 ? -1.301 -3.706 -18.819 1.00 97.88 104 ASP A N 1
ATOM 758 C CA . ASP A 1 104 ? -1.523 -4.851 -17.935 1.00 97.88 104 ASP A CA 1
ATOM 759 C C . ASP A 1 104 ? -0.356 -5.030 -16.946 1.00 97.88 104 ASP A C 1
ATOM 761 O O . ASP A 1 104 ? 0.634 -4.290 -16.979 1.00 97.88 104 ASP A O 1
ATOM 765 N N . LYS A 1 105 ? -0.456 -6.014 -16.043 1.00 96.81 105 LYS A N 1
ATOM 766 C CA . LYS A 1 105 ? 0.588 -6.308 -15.051 1.00 96.81 105 LYS A CA 1
ATOM 767 C C . LYS A 1 105 ? 1.961 -6.540 -15.690 1.00 96.81 105 LYS A C 1
ATOM 769 O O . LYS A 1 105 ? 2.941 -5.973 -15.215 1.00 96.81 105 LYS A O 1
ATOM 774 N N . SER A 1 106 ? 2.045 -7.356 -16.740 1.00 97.75 106 SER A N 1
ATOM 775 C CA . SER A 1 106 ? 3.311 -7.663 -17.420 1.00 97.75 106 SER A CA 1
ATOM 776 C C . SER A 1 106 ? 3.959 -6.415 -18.009 1.00 97.75 106 SER A C 1
ATOM 778 O O . SER A 1 106 ? 5.114 -6.129 -17.700 1.00 97.75 106 SER A O 1
ATOM 780 N N . ALA A 1 107 ? 3.200 -5.631 -18.775 1.00 96.81 107 ALA A N 1
ATOM 781 C CA . ALA A 1 107 ? 3.672 -4.398 -19.390 1.00 96.81 107 ALA A CA 1
ATOM 782 C C . ALA A 1 107 ? 4.036 -3.338 -18.338 1.00 96.81 107 ALA A C 1
ATOM 784 O O . ALA A 1 107 ? 4.982 -2.573 -18.520 1.00 96.81 107 ALA A O 1
ATOM 785 N N . THR A 1 108 ? 3.323 -3.314 -17.207 1.00 95.81 108 THR A N 1
ATOM 786 C CA . THR A 1 108 ? 3.649 -2.442 -16.070 1.00 95.81 108 THR A CA 1
ATOM 787 C C . THR A 1 108 ? 4.997 -2.815 -15.452 1.00 95.81 108 THR A C 1
ATOM 789 O O . THR A 1 108 ? 5.807 -1.930 -15.188 1.00 95.81 108 THR A O 1
ATOM 792 N N . LEU A 1 109 ? 5.267 -4.108 -15.240 1.00 96.62 109 LEU A N 1
ATOM 793 C CA . LEU A 1 109 ? 6.536 -4.574 -14.669 1.00 96.62 109 LEU A CA 1
ATOM 794 C C . LEU A 1 109 ? 7.708 -4.398 -15.634 1.00 96.62 109 LEU A C 1
ATOM 796 O O . LEU A 1 109 ? 8.791 -4.007 -15.205 1.00 96.62 109 LEU A O 1
ATOM 800 N N . GLU A 1 110 ? 7.497 -4.623 -16.929 1.00 95.88 110 GLU A N 1
ATOM 801 C CA . GLU A 1 110 ? 8.505 -4.348 -17.954 1.00 95.88 110 GLU A CA 1
ATOM 802 C C . GLU A 1 110 ? 8.854 -2.855 -17.993 1.00 95.88 110 GLU A C 1
ATOM 804 O O . GLU A 1 110 ? 10.027 -2.480 -17.962 1.00 95.88 110 GLU A O 1
ATOM 809 N N . TRP A 1 111 ? 7.840 -1.985 -17.967 1.00 93.19 111 TRP A N 1
ATOM 810 C CA . TRP A 1 111 ? 8.045 -0.542 -17.892 1.00 93.19 111 TRP A CA 1
ATOM 811 C C . TRP A 1 111 ? 8.785 -0.124 -16.618 1.00 93.19 111 TRP A C 1
ATOM 813 O O . TRP A 1 111 ? 9.725 0.670 -16.682 1.00 93.19 111 TRP A O 1
ATOM 823 N N . ALA A 1 112 ? 8.399 -0.685 -15.470 1.00 93.69 112 ALA A N 1
ATOM 824 C CA . ALA A 1 112 ? 9.061 -0.428 -14.198 1.00 93.69 112 ALA A CA 1
ATOM 825 C C . ALA A 1 112 ? 10.534 -0.870 -14.245 1.00 93.69 112 ALA A C 1
ATOM 827 O O . ALA A 1 112 ? 11.416 -0.117 -13.834 1.00 93.69 112 ALA A O 1
ATOM 828 N N . SER A 1 113 ? 10.815 -2.049 -14.811 1.00 95.19 113 SER A N 1
ATOM 829 C CA . SER A 1 113 ? 12.175 -2.552 -15.021 1.00 95.19 113 SER A CA 1
ATOM 830 C C . SER A 1 113 ? 13.002 -1.608 -15.892 1.00 95.19 113 SER A C 1
ATOM 832 O O . SER A 1 113 ? 14.114 -1.244 -15.510 1.00 95.19 113 SER A O 1
ATOM 834 N N . ALA A 1 114 ? 12.440 -1.133 -17.007 1.00 92.75 114 ALA A N 1
ATOM 835 C CA . ALA A 1 114 ? 13.109 -0.180 -17.886 1.00 92.75 114 ALA A CA 1
ATOM 836 C C . ALA A 1 114 ? 13.416 1.153 -17.178 1.00 92.75 114 ALA A C 1
ATOM 838 O O . ALA A 1 114 ? 14.515 1.685 -17.328 1.00 92.75 114 ALA A O 1
ATOM 839 N N . MET A 1 115 ? 12.486 1.674 -16.369 1.00 88.88 115 MET A N 1
ATOM 840 C CA . MET A 1 115 ? 12.717 2.893 -15.581 1.00 88.88 115 MET A CA 1
ATOM 841 C C . MET A 1 115 ? 13.792 2.718 -14.506 1.00 88.88 115 MET A C 1
ATOM 843 O O . MET A 1 115 ? 14.577 3.635 -14.259 1.00 88.88 115 MET A O 1
ATOM 847 N N . MET A 1 116 ? 13.838 1.550 -13.865 1.00 91.25 116 MET A N 1
ATOM 848 C CA . MET A 1 116 ? 14.827 1.250 -12.830 1.00 91.25 116 MET A CA 1
ATOM 849 C C . MET A 1 116 ? 16.217 0.936 -13.405 1.00 91.25 116 MET A C 1
ATOM 851 O O . MET A 1 116 ? 17.206 1.099 -12.697 1.00 91.25 116 MET A O 1
ATOM 855 N N . ALA A 1 117 ? 16.329 0.552 -14.681 1.00 89.50 117 ALA A N 1
ATOM 856 C CA . ALA A 1 117 ? 17.605 0.175 -15.291 1.00 89.50 117 ALA A CA 1
ATOM 857 C C . ALA A 1 117 ? 18.574 1.356 -15.520 1.00 89.50 117 ALA A C 1
ATOM 859 O O . ALA A 1 117 ? 19.781 1.182 -15.361 1.00 89.50 117 ALA A O 1
ATOM 860 N N . ALA A 1 118 ? 18.094 2.555 -15.880 1.00 84.12 118 ALA A N 1
ATOM 861 C CA . ALA A 1 118 ? 18.946 3.743 -16.031 1.00 84.12 118 ALA A CA 1
ATOM 862 C C . ALA A 1 118 ? 18.110 5.034 -16.064 1.00 84.12 118 ALA A C 1
ATOM 864 O O . ALA A 1 118 ? 17.161 5.111 -16.843 1.00 84.12 118 ALA A O 1
ATOM 865 N N . PRO A 1 119 ? 18.447 6.081 -15.285 1.00 78.44 119 PRO A N 1
ATOM 866 C CA . PRO A 1 119 ? 19.611 6.254 -14.396 1.00 78.44 119 PRO A CA 1
ATOM 867 C C . PRO A 1 119 ? 19.549 5.472 -13.070 1.00 78.44 119 PRO A C 1
ATOM 869 O O . PRO A 1 119 ? 20.475 5.569 -12.269 1.00 78.44 119 PRO A O 1
ATOM 872 N N . GLY A 1 120 ? 18.484 4.707 -12.830 1.00 89.00 120 GLY A N 1
ATOM 873 C CA . GLY A 1 120 ? 18.268 4.001 -11.574 1.00 89.00 120 GLY A CA 1
ATOM 874 C C . GLY A 1 120 ? 17.730 4.909 -10.474 1.00 89.00 120 GLY A C 1
ATOM 875 O O . GLY A 1 120 ? 18.051 6.100 -10.379 1.00 89.00 120 GLY A O 1
ATOM 876 N N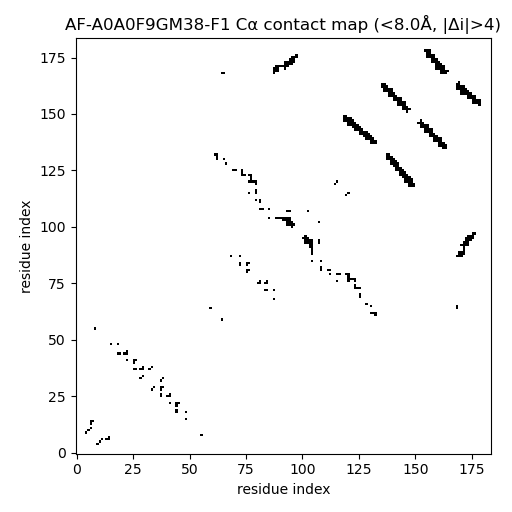 . VAL A 1 121 ? 16.882 4.325 -9.637 1.00 94.12 121 VAL A N 1
ATOM 877 C CA . VAL A 1 121 ? 16.254 5.006 -8.508 1.00 94.12 121 VAL A CA 1
ATOM 878 C C . VAL A 1 121 ? 17.265 5.090 -7.362 1.00 94.12 121 VAL A C 1
ATOM 880 O O . VAL A 1 121 ? 17.952 4.117 -7.051 1.00 94.12 121 VAL A O 1
ATOM 883 N N . ALA A 1 122 ? 17.429 6.282 -6.791 1.00 95.56 122 ALA A N 1
ATOM 884 C CA . ALA A 1 122 ? 18.297 6.518 -5.639 1.00 95.56 122 ALA A CA 1
ATOM 885 C C . ALA A 1 122 ? 17.497 6.542 -4.334 1.00 95.56 122 ALA A C 1
ATOM 887 O O . ALA A 1 122 ? 17.941 5.964 -3.349 1.00 95.56 122 ALA A O 1
ATOM 888 N N . SER A 1 123 ? 16.337 7.204 -4.335 1.00 96.88 123 SER A N 1
ATOM 889 C CA . SER A 1 123 ? 15.403 7.192 -3.209 1.00 96.88 123 SER A CA 1
ATOM 890 C C . SER A 1 123 ? 13.963 7.431 -3.654 1.00 96.88 123 SER A C 1
ATOM 892 O O . SER A 1 123 ? 13.715 8.135 -4.641 1.00 96.88 123 SER A O 1
ATOM 894 N N . VAL A 1 124 ? 13.018 6.861 -2.908 1.00 97.12 124 VAL A N 1
ATOM 895 C CA . VAL A 1 124 ? 11.573 7.036 -3.066 1.00 97.12 124 VAL A CA 1
ATOM 896 C C . VAL A 1 124 ? 10.970 7.308 -1.696 1.00 97.12 124 VAL A C 1
ATOM 898 O O . VAL A 1 124 ? 10.864 6.418 -0.859 1.00 97.12 124 VAL A O 1
ATOM 901 N N . ASN A 1 125 ? 10.524 8.540 -1.471 1.00 97.38 125 ASN A N 1
ATOM 902 C CA . ASN A 1 125 ? 9.809 8.894 -0.247 1.00 97.38 125 ASN A CA 1
ATOM 903 C C . ASN A 1 125 ? 8.314 8.944 -0.531 1.00 97.38 125 ASN A C 1
ATOM 905 O O . ASN A 1 125 ? 7.902 9.684 -1.421 1.00 97.38 125 ASN A O 1
ATOM 909 N N . VAL A 1 126 ? 7.527 8.186 0.230 1.00 97.31 126 VAL A N 1
ATOM 910 C CA . VAL A 1 126 ? 6.059 8.179 0.177 1.00 97.31 126 VAL A CA 1
ATOM 911 C C . VAL A 1 126 ? 5.524 9.078 1.289 1.00 97.31 126 VAL A C 1
ATOM 913 O O . VAL A 1 126 ? 5.970 8.964 2.430 1.00 97.31 126 VAL A O 1
ATOM 916 N N . PHE A 1 127 ? 4.583 9.964 0.980 1.00 95.69 127 PHE A N 1
ATOM 917 C CA . PHE A 1 127 ? 3.963 10.864 1.957 1.00 95.69 127 PHE A CA 1
ATOM 918 C C . PHE A 1 127 ? 2.523 11.213 1.552 1.00 95.69 127 PHE A C 1
ATOM 920 O O . PHE A 1 127 ? 2.059 10.801 0.489 1.00 95.69 127 PHE A O 1
ATOM 927 N N . ASP A 1 128 ? 1.809 11.917 2.435 1.00 95.38 128 ASP A N 1
ATOM 928 C CA . ASP A 1 128 ? 0.397 12.296 2.267 1.00 95.38 128 ASP A CA 1
ATOM 929 C C . ASP A 1 128 ? -0.507 11.095 1.920 1.00 95.38 128 ASP A C 1
ATOM 931 O O . ASP A 1 128 ? -1.364 11.157 1.043 1.00 95.38 128 ASP A O 1
ATOM 935 N N . VAL A 1 129 ? -0.272 9.962 2.594 1.00 96.50 129 VAL A N 1
ATOM 936 C CA . VAL A 1 129 ? -1.009 8.716 2.357 1.00 96.50 129 VAL A CA 1
ATOM 937 C C . VAL A 1 129 ? -2.397 8.798 2.985 1.00 96.50 129 VAL A C 1
ATOM 939 O O . VAL A 1 129 ? -2.543 8.787 4.207 1.00 96.50 129 VAL A O 1
ATOM 942 N N . GLU A 1 130 ? -3.423 8.779 2.145 1.00 95.56 130 GLU A N 1
ATOM 943 C CA . GLU A 1 130 ? -4.818 8.640 2.545 1.00 95.56 130 GLU A CA 1
ATOM 944 C C . GLU A 1 130 ? -5.350 7.286 2.080 1.00 95.56 130 GLU A C 1
ATOM 946 O O . GLU A 1 130 ? -5.184 6.909 0.921 1.00 95.56 130 GLU A O 1
ATOM 951 N N . VAL A 1 131 ? -5.998 6.534 2.977 1.00 96.12 131 VAL A N 1
ATOM 952 C CA . VAL A 1 131 ? -6.543 5.202 2.672 1.00 96.12 131 VAL A CA 1
ATOM 953 C C . VAL A 1 131 ? -7.999 5.111 3.108 1.00 96.12 131 VAL A C 1
ATOM 955 O O . VAL A 1 131 ? -8.326 5.181 4.298 1.00 96.12 131 VAL A O 1
ATOM 958 N N . THR A 1 132 ? -8.875 4.875 2.135 1.00 94.31 132 THR A N 1
ATOM 959 C CA . THR A 1 132 ? -10.301 4.620 2.357 1.00 94.31 132 THR A CA 1
ATOM 960 C C . THR A 1 132 ? -10.600 3.156 2.076 1.00 94.31 132 THR A C 1
ATOM 962 O O . THR A 1 132 ? -10.443 2.697 0.947 1.00 94.31 132 THR A O 1
ATOM 965 N N . VAL A 1 133 ? -11.039 2.424 3.099 1.00 93.06 133 VAL A N 1
ATOM 966 C CA . VAL A 1 133 ? -11.406 1.002 3.012 1.00 93.06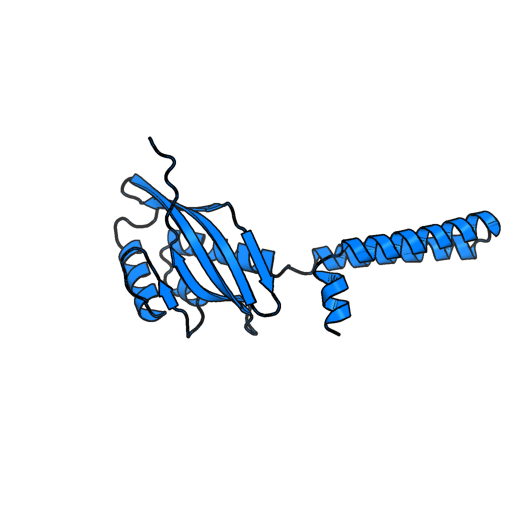 133 VAL A CA 1
ATOM 967 C C . VAL A 1 133 ? -12.930 0.885 2.976 1.00 93.06 133 VAL A C 1
ATOM 969 O O . VAL A 1 133 ? -13.638 1.635 3.645 1.00 93.06 133 VAL A O 1
ATOM 972 N N . THR A 1 134 ? -13.464 -0.009 2.148 1.00 92.31 134 THR A N 1
ATOM 973 C CA . THR A 1 134 ? -14.903 -0.268 2.015 1.00 92.31 134 THR A CA 1
ATOM 974 C C . THR A 1 134 ? -15.128 -1.756 1.756 1.00 92.31 134 THR A C 1
ATOM 976 O O . THR A 1 134 ? -15.156 -2.214 0.610 1.00 92.31 134 THR A O 1
ATOM 979 N N . GLY A 1 135 ? -15.292 -2.526 2.837 1.00 92.25 135 GLY A N 1
ATOM 980 C CA . GLY A 1 135 ? -15.315 -3.990 2.765 1.00 92.25 135 GLY A CA 1
ATOM 981 C C . GLY A 1 135 ? -13.995 -4.523 2.201 1.00 92.25 135 GLY A C 1
ATOM 982 O O . GLY A 1 135 ? -12.934 -4.030 2.552 1.00 92.25 135 GLY A O 1
ATOM 983 N N . HIS A 1 136 ? -14.060 -5.456 1.250 1.00 95.25 136 HIS A N 1
ATOM 984 C CA . HIS A 1 136 ? -12.886 -6.102 0.631 1.00 95.25 136 HIS A CA 1
ATOM 985 C C . HIS A 1 136 ? -12.183 -5.260 -0.451 1.00 95.25 136 HIS A C 1
ATOM 987 O O . HIS A 1 136 ? -11.534 -5.794 -1.356 1.00 95.25 136 HIS A O 1
ATOM 993 N N . LYS A 1 137 ? -12.389 -3.941 -0.439 1.00 97.38 137 LYS A N 1
ATOM 994 C CA . LYS A 1 137 ? -11.806 -2.994 -1.395 1.00 97.38 137 LYS A CA 1
ATOM 995 C C . LYS A 1 137 ? -11.252 -1.795 -0.651 1.00 97.38 137 LYS A C 1
ATOM 997 O O . LYS A 1 137 ? -11.832 -1.368 0.343 1.00 97.38 137 LYS A O 1
ATOM 1002 N N . ALA A 1 138 ? -10.186 -1.215 -1.178 1.00 97.44 138 ALA A N 1
ATOM 1003 C CA . ALA A 1 138 ? -9.672 0.046 -0.676 1.00 97.44 138 ALA A CA 1
ATOM 1004 C C . ALA A 1 138 ? -9.198 0.929 -1.824 1.00 97.44 138 ALA A C 1
ATOM 1006 O O . ALA A 1 138 ? -8.867 0.449 -2.906 1.00 97.44 138 ALA A O 1
ATOM 1007 N N . VAL A 1 139 ? -9.167 2.229 -1.577 1.00 98.25 139 VAL A N 1
ATOM 1008 C CA . VAL A 1 139 ? -8.543 3.213 -2.455 1.00 98.25 139 VAL A CA 1
ATOM 1009 C C . VAL A 1 139 ? -7.520 3.959 -1.623 1.00 98.25 139 VAL A C 1
ATOM 1011 O O . VAL A 1 139 ? -7.838 4.406 -0.519 1.00 98.25 139 VAL A O 1
ATOM 1014 N N . SER A 1 140 ? -6.303 4.083 -2.146 1.00 98.06 140 SER A N 1
ATOM 1015 C CA . SER A 1 140 ? -5.280 4.929 -1.540 1.00 98.06 140 SER A CA 1
ATOM 1016 C C . SER A 1 140 ? -4.842 6.027 -2.489 1.00 98.06 140 SER A C 1
ATOM 1018 O O . SER A 1 140 ? -4.571 5.749 -3.659 1.00 98.06 140 SER A O 1
ATOM 1020 N N . THR A 1 141 ? -4.689 7.234 -1.967 1.00 97.62 141 THR A N 1
ATOM 1021 C CA . THR A 1 141 ? -4.031 8.354 -2.643 1.00 97.62 141 THR A CA 1
ATOM 1022 C C . THR A 1 141 ? -2.791 8.738 -1.859 1.00 97.62 141 THR A C 1
ATOM 1024 O O . THR A 1 141 ? -2.803 8.697 -0.633 1.00 97.62 141 THR A O 1
ATOM 1027 N N . PHE A 1 142 ? -1.700 9.022 -2.558 1.00 97.25 142 PHE A N 1
ATOM 1028 C CA . PHE A 1 142 ? -0.442 9.412 -1.930 1.00 97.25 142 PHE A CA 1
ATOM 1029 C C . PHE A 1 142 ? 0.470 10.092 -2.935 1.00 97.25 142 PHE A C 1
ATOM 1031 O O . PHE A 1 142 ? 0.346 9.905 -4.149 1.00 97.25 142 PHE A O 1
ATOM 1038 N N . ASP A 1 143 ? 1.458 10.789 -2.400 1.00 96.44 143 ASP A N 1
ATOM 1039 C CA . ASP A 1 143 ? 2.509 11.405 -3.176 1.00 96.44 143 ASP A CA 1
ATOM 1040 C C . ASP A 1 143 ? 3.838 10.689 -2.980 1.00 96.44 143 ASP A C 1
ATOM 1042 O O . ASP A 1 143 ? 4.122 10.061 -1.957 1.00 96.44 143 ASP A O 1
ATOM 1046 N N . THR A 1 144 ? 4.678 10.796 -4.003 1.00 96.19 144 THR A N 1
ATOM 1047 C CA . THR A 1 144 ? 6.047 10.292 -3.978 1.00 96.19 144 THR A CA 1
ATOM 1048 C C . THR A 1 144 ? 7.017 11.380 -4.381 1.00 96.19 144 THR A C 1
ATOM 1050 O O . THR A 1 144 ? 6.795 12.073 -5.372 1.00 96.19 144 THR A O 1
ATOM 1053 N N . ALA A 1 145 ? 8.121 11.502 -3.651 1.00 96.06 145 ALA A N 1
ATOM 1054 C CA . ALA A 1 145 ? 9.298 12.240 -4.085 1.00 96.06 145 ALA A CA 1
ATOM 1055 C C . ALA A 1 145 ? 10.363 11.230 -4.500 1.00 96.06 145 ALA A C 1
ATOM 1057 O O . ALA A 1 145 ? 10.869 10.470 -3.671 1.00 96.06 145 ALA A O 1
ATOM 1058 N N . VAL A 1 146 ? 10.695 11.233 -5.787 1.00 95.06 146 VAL A N 1
ATOM 1059 C CA . VAL A 1 146 ? 11.670 10.327 -6.389 1.00 95.06 146 VAL A CA 1
ATOM 1060 C C . VAL A 1 146 ? 12.949 11.098 -6.665 1.00 95.06 146 VAL A C 1
ATOM 1062 O O . VAL A 1 146 ? 12.919 12.157 -7.293 1.00 95.06 146 VAL A O 1
ATOM 1065 N N . SER A 1 147 ? 14.077 10.550 -6.224 1.00 95.44 147 SER A N 1
ATOM 1066 C CA . SER A 1 147 ? 15.406 10.987 -6.651 1.00 95.44 147 SER A CA 1
ATOM 1067 C C . SER A 1 147 ? 16.056 9.886 -7.475 1.00 95.44 147 SER A C 1
ATOM 1069 O O . SER A 1 147 ? 16.065 8.721 -7.078 1.00 95.44 147 SER A O 1
ATOM 1071 N N . LEU A 1 148 ? 16.625 10.254 -8.614 1.00 95.38 148 LEU A N 1
ATOM 1072 C CA . LEU A 1 148 ? 17.380 9.358 -9.481 1.00 95.38 148 LEU A CA 1
ATOM 1073 C C . LEU A 1 148 ? 18.883 9.543 -9.258 1.00 95.38 148 LEU A C 1
ATOM 1075 O O . LEU A 1 148 ? 19.339 10.605 -8.828 1.00 95.38 148 LEU A O 1
ATOM 1079 N N . ARG A 1 149 ? 19.685 8.524 -9.587 1.00 93.19 149 ARG A N 1
ATOM 1080 C CA . ARG A 1 149 ? 21.146 8.571 -9.362 1.00 93.19 149 ARG A CA 1
ATOM 1081 C C . ARG A 1 149 ? 21.870 9.608 -10.223 1.00 93.19 149 ARG A C 1
ATOM 1083 O O . ARG A 1 149 ? 22.964 10.029 -9.871 1.00 93.19 149 ARG A O 1
ATOM 1090 N N . ASN A 1 150 ? 21.256 10.055 -11.317 1.00 93.69 150 ASN A N 1
ATOM 1091 C CA . ASN A 1 150 ? 21.769 11.154 -12.140 1.00 93.69 150 ASN A CA 1
ATOM 1092 C C . ASN A 1 150 ? 21.470 12.551 -11.558 1.00 93.69 150 ASN A C 1
ATOM 1094 O O . ASN A 1 150 ? 21.753 13.550 -12.213 1.00 93.69 150 ASN A O 1
ATOM 1098 N N . GLY A 1 151 ? 20.867 12.632 -10.368 1.00 94.31 151 GLY A N 1
ATOM 1099 C CA . GLY A 1 151 ? 20.538 13.886 -9.693 1.00 94.31 151 GLY A CA 1
ATOM 1100 C C . GLY A 1 151 ? 19.165 14.463 -10.039 1.00 94.31 151 GLY A C 1
ATOM 1101 O O . GLY A 1 151 ? 18.758 15.434 -9.402 1.00 94.31 151 GLY A O 1
ATOM 1102 N N . TRP A 1 152 ? 18.425 13.879 -10.991 1.00 93.88 152 TRP A N 1
ATOM 1103 C CA . TRP A 1 152 ? 17.049 14.300 -11.255 1.00 93.88 152 TRP A CA 1
ATOM 1104 C C . TRP A 1 152 ? 16.160 14.023 -10.039 1.00 93.88 152 TRP A C 1
ATOM 1106 O O . TRP A 1 152 ? 16.276 12.979 -9.392 1.00 93.88 152 TRP A O 1
ATOM 1116 N N . ARG A 1 153 ? 15.258 14.960 -9.744 1.00 95.25 153 ARG A N 1
ATOM 1117 C CA . ARG A 1 153 ? 14.259 14.843 -8.681 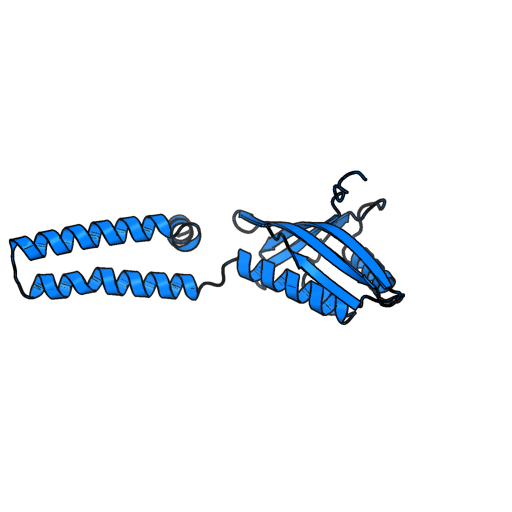1.00 95.25 153 ARG A CA 1
ATOM 1118 C C . ARG A 1 153 ? 12.895 15.219 -9.231 1.00 95.25 153 ARG A C 1
ATOM 1120 O O . ARG A 1 153 ? 12.787 16.185 -9.982 1.00 95.25 153 ARG A O 1
ATOM 1127 N N . GLY A 1 154 ? 11.868 14.497 -8.813 1.00 92.88 154 GLY A N 1
ATOM 1128 C CA . GLY A 1 154 ? 10.493 14.796 -9.185 1.00 92.88 154 GLY A CA 1
ATOM 1129 C C . GLY A 1 154 ? 9.507 14.360 -8.116 1.00 92.88 154 GLY A C 1
ATOM 1130 O O . GLY A 1 154 ? 9.804 13.487 -7.300 1.00 92.88 154 GLY A O 1
ATOM 1131 N N .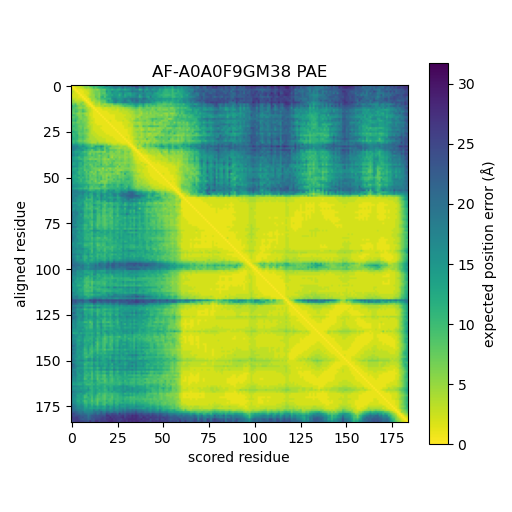 ARG A 1 155 ? 8.330 14.984 -8.135 1.00 94.31 155 ARG A N 1
ATOM 1132 C CA . ARG A 1 155 ? 7.170 14.569 -7.346 1.00 94.31 155 ARG A CA 1
ATOM 1133 C C . ARG A 1 155 ? 6.150 13.941 -8.284 1.00 94.31 155 ARG A C 1
ATOM 1135 O O . ARG A 1 155 ? 5.982 14.425 -9.401 1.00 94.31 155 ARG A O 1
ATOM 1142 N N . LEU A 1 156 ? 5.509 12.866 -7.846 1.00 93.12 156 LEU A N 1
ATOM 1143 C CA . LEU A 1 156 ? 4.439 12.186 -8.574 1.00 93.12 156 LEU A CA 1
ATOM 1144 C C . LEU A 1 156 ? 3.309 11.885 -7.594 1.00 93.12 156 LEU A C 1
ATOM 1146 O O . LEU A 1 156 ? 3.581 11.392 -6.499 1.00 93.12 156 LEU A O 1
ATOM 1150 N N . ALA A 1 157 ? 2.079 12.161 -8.011 1.00 95.50 157 ALA A N 1
ATOM 1151 C CA . ALA A 1 157 ? 0.869 11.836 -7.272 1.00 95.50 157 ALA A CA 1
ATOM 1152 C C . ALA A 1 157 ? 0.270 10.533 -7.808 1.00 95.50 157 ALA A C 1
ATOM 1154 O O . ALA A 1 157 ? 0.267 10.284 -9.020 1.00 95.50 157 ALA A O 1
ATOM 1155 N N . TRP A 1 158 ? -0.244 9.698 -6.912 1.00 97.00 158 TRP A N 1
ATOM 1156 C CA . TRP A 1 158 ? -0.726 8.362 -7.238 1.00 97.00 158 TRP A CA 1
ATOM 1157 C C . TRP A 1 158 ? -2.099 8.093 -6.641 1.00 97.00 158 TRP A C 1
ATOM 1159 O O . TRP A 1 158 ? -2.428 8.537 -5.543 1.00 97.00 158 TRP A O 1
ATOM 1169 N N . GLN A 1 159 ? -2.874 7.287 -7.359 1.00 97.81 159 GLN A N 1
ATOM 1170 C CA . GLN A 1 159 ? -4.060 6.621 -6.844 1.00 97.81 159 GLN A CA 1
ATOM 1171 C C . GLN A 1 159 ? -3.949 5.125 -7.125 1.00 97.81 159 GLN A C 1
ATOM 1173 O O . GLN A 1 159 ? -3.707 4.722 -8.267 1.00 97.81 159 GLN A O 1
ATOM 1178 N N . LEU A 1 160 ? -4.168 4.309 -6.098 1.00 98.38 160 LEU A N 1
ATOM 1179 C CA . LEU A 1 160 ? -4.222 2.857 -6.216 1.00 98.38 160 LEU A CA 1
ATOM 1180 C C . LEU A 1 160 ? -5.588 2.335 -5.781 1.00 98.38 160 LEU A C 1
ATOM 1182 O O . LEU A 1 160 ? -6.084 2.703 -4.715 1.00 98.38 160 LEU A O 1
ATOM 1186 N N . ASP A 1 161 ? -6.148 1.436 -6.588 1.00 98.44 161 ASP A N 1
ATOM 1187 C CA . ASP A 1 161 ? -7.305 0.634 -6.200 1.00 98.44 161 ASP A CA 1
ATOM 1188 C C . ASP A 1 161 ? -6.793 -0.722 -5.699 1.00 98.44 161 ASP A C 1
ATOM 1190 O O . ASP A 1 161 ? -6.018 -1.402 -6.383 1.00 98.44 161 ASP A O 1
ATOM 1194 N N . TRP A 1 162 ? -7.263 -1.134 -4.528 1.00 98.50 162 TRP A N 1
ATOM 1195 C CA . TRP A 1 162 ? -6.872 -2.363 -3.854 1.00 98.50 162 TRP A CA 1
ATOM 1196 C C . TRP A 1 162 ? -8.042 -3.336 -3.752 1.00 98.50 162 TRP A C 1
ATOM 1198 O O . TRP A 1 162 ? -9.203 -2.936 -3.616 1.00 98.50 162 TRP A O 1
ATOM 1208 N N . ILE A 1 163 ? -7.717 -4.623 -3.748 1.00 98.19 163 ILE A N 1
ATOM 1209 C CA . ILE A 1 163 ? -8.635 -5.706 -3.408 1.00 98.19 163 ILE A CA 1
ATOM 1210 C C . ILE A 1 163 ? -8.018 -6.572 -2.315 1.00 98.19 163 ILE A C 1
ATOM 1212 O O . ILE A 1 163 ? -6.818 -6.855 -2.336 1.00 98.19 163 ILE A O 1
ATOM 1216 N N . GLU A 1 164 ? -8.837 -6.993 -1.363 1.00 97.62 164 GLU A N 1
ATOM 1217 C CA . GLU A 1 164 ? -8.426 -7.960 -0.355 1.00 97.62 164 GLU A CA 1
ATOM 1218 C C . GLU A 1 164 ? -8.406 -9.366 -0.973 1.00 97.62 164 GLU A C 1
ATOM 1220 O O . GLU A 1 164 ? -9.361 -9.800 -1.629 1.00 97.62 164 GLU A O 1
ATOM 1225 N N . ARG A 1 165 ? -7.297 -10.082 -0.792 1.00 97.00 165 ARG A N 1
ATOM 1226 C CA . ARG A 1 165 ? -7.130 -11.492 -1.156 1.00 97.00 165 ARG A CA 1
ATOM 1227 C C . ARG A 1 165 ? -6.812 -12.309 0.104 1.00 97.00 165 ARG A C 1
ATOM 1229 O O . ARG A 1 165 ? -6.416 -11.725 1.111 1.00 97.00 165 ARG A O 1
ATOM 1236 N N . PRO A 1 166 ? -6.936 -13.652 0.073 1.00 95.75 166 PRO A N 1
ATOM 1237 C CA . PRO A 1 166 ? -6.617 -14.494 1.232 1.00 95.75 166 PRO A CA 1
ATOM 1238 C C . PRO A 1 166 ? -5.186 -14.321 1.772 1.00 95.75 166 PRO A C 1
ATOM 1240 O O . PRO A 1 166 ? -4.927 -14.607 2.935 1.00 95.75 166 PRO A O 1
ATOM 1243 N N . ASP A 1 167 ? -4.259 -13.865 0.927 1.00 93.06 167 ASP A N 1
ATOM 1244 C CA . ASP A 1 167 ? -2.851 -13.588 1.224 1.00 93.06 167 ASP A CA 1
ATOM 1245 C C . ASP A 1 167 ? -2.553 -12.092 1.477 1.00 93.06 167 ASP A C 1
ATOM 1247 O O . ASP A 1 167 ? -1.388 -11.686 1.556 1.00 93.06 167 ASP A O 1
ATOM 1251 N N . GLY A 1 168 ? -3.597 -11.268 1.608 1.00 95.50 168 GLY A N 1
ATOM 1252 C CA . GLY A 1 168 ? -3.537 -9.845 1.933 1.00 95.50 168 GLY A CA 1
ATOM 1253 C C . GLY A 1 168 ? -3.985 -8.921 0.800 1.00 95.50 168 GLY A C 1
ATOM 1254 O O . GLY A 1 168 ? -4.473 -9.341 -0.247 1.00 95.50 168 GLY A O 1
ATOM 1255 N N . TRP A 1 169 ? -3.819 -7.619 1.016 1.00 98.06 169 TRP A N 1
ATOM 1256 C CA . TRP A 1 169 ? -4.193 -6.593 0.044 1.00 98.06 169 TRP A CA 1
ATOM 1257 C C . TRP A 1 169 ? -3.314 -6.630 -1.214 1.00 98.06 169 TRP A C 1
ATOM 1259 O O . TRP A 1 169 ? -2.084 -6.731 -1.133 1.00 98.06 169 TRP A O 1
ATOM 1269 N N . ARG A 1 170 ? -3.950 -6.525 -2.386 1.00 98.31 170 ARG A N 1
ATOM 1270 C CA . ARG A 1 170 ? -3.297 -6.495 -3.704 1.00 98.31 170 ARG A CA 1
ATOM 1271 C C . ARG A 1 170 ? -3.790 -5.318 -4.533 1.00 98.31 170 ARG A C 1
ATOM 1273 O O . ARG A 1 170 ? -4.965 -4.962 -4.482 1.00 98.31 170 ARG A O 1
ATOM 1280 N N . ILE A 1 171 ? -2.895 -4.737 -5.324 1.00 98.50 171 ILE A N 1
ATOM 1281 C CA . ILE A 1 171 ? -3.201 -3.603 -6.200 1.00 98.50 171 ILE A CA 1
ATOM 1282 C C . ILE A 1 171 ? -3.842 -4.126 -7.486 1.00 98.50 171 ILE A C 1
ATOM 1284 O O . ILE A 1 171 ? -3.224 -4.898 -8.217 1.00 98.50 171 ILE A O 1
ATOM 1288 N N . VAL A 1 172 ? -5.067 -3.692 -7.787 1.00 98.31 172 VAL A N 1
ATOM 1289 C CA . VAL A 1 172 ? -5.771 -4.027 -9.042 1.00 98.31 172 VAL A CA 1
ATOM 1290 C C . VAL A 1 172 ? -5.697 -2.901 -10.063 1.00 98.31 172 VAL A C 1
ATOM 1292 O O . VAL A 1 172 ? -5.871 -3.127 -11.265 1.00 98.31 172 VAL A O 1
ATOM 1295 N N . ARG A 1 173 ? -5.461 -1.671 -9.602 1.00 98.25 173 ARG A N 1
ATOM 1296 C CA . ARG A 1 173 ? -5.306 -0.528 -10.489 1.00 98.25 173 ARG A CA 1
ATOM 1297 C C . ARG A 1 173 ? -4.273 0.453 -9.973 1.00 98.25 173 ARG A C 1
ATOM 1299 O O . ARG A 1 173 ? -4.301 0.808 -8.802 1.00 98.25 173 ARG A O 1
ATOM 1306 N N . VAL A 1 174 ? -3.431 0.933 -10.881 1.00 97.88 174 VAL A N 1
ATOM 1307 C CA . VAL A 1 174 ? -2.472 2.016 -10.658 1.00 97.88 174 VAL A CA 1
ATOM 1308 C C . VAL A 1 174 ? -2.855 3.198 -11.539 1.00 97.88 174 VAL A C 1
ATOM 1310 O O . VAL A 1 174 ? -3.081 3.029 -12.738 1.00 97.88 174 VAL A O 1
ATOM 1313 N N . ARG A 1 175 ? -2.920 4.402 -10.975 1.00 96.75 175 ARG A N 1
ATOM 1314 C CA . ARG A 1 175 ? -3.102 5.645 -11.729 1.00 96.75 175 ARG A CA 1
ATOM 1315 C C . ARG A 1 175 ? -2.088 6.675 -11.276 1.00 96.75 175 ARG A C 1
ATOM 1317 O O . ARG A 1 175 ? -1.971 6.938 -10.082 1.00 96.75 175 ARG A O 1
ATOM 1324 N N . SER A 1 176 ? -1.400 7.284 -12.231 1.00 94.31 176 SER A N 1
ATOM 1325 C CA . SER A 1 176 ? -0.661 8.515 -11.975 1.00 94.31 176 SER A CA 1
ATOM 1326 C C . SER A 1 176 ? -1.609 9.707 -12.094 1.00 94.31 176 SER A C 1
ATOM 1328 O O . SER A 1 176 ? -2.270 9.865 -13.124 1.00 94.31 176 SER A O 1
ATOM 1330 N N . LEU A 1 177 ? -1.684 10.530 -11.057 1.00 92.25 177 LEU A N 1
ATOM 1331 C CA . LEU A 1 177 ? -2.498 11.738 -11.035 1.00 92.25 177 LEU A CA 1
ATOM 1332 C C . LEU A 1 177 ? -1.664 12.938 -11.501 1.00 92.25 177 LEU A C 1
ATOM 1334 O O . LEU A 1 177 ? -0.462 12.968 -11.234 1.00 92.25 177 LEU A O 1
ATOM 1338 N N . PRO A 1 178 ? -2.267 13.937 -12.169 1.00 86.38 178 PRO A N 1
ATOM 1339 C CA . PRO A 1 178 ? -1.601 15.211 -12.408 1.00 86.38 178 PRO A CA 1
ATOM 1340 C C . PRO A 1 178 ? -1.098 15.776 -11.080 1.00 86.38 178 PRO A C 1
ATOM 1342 O O . PRO A 1 178 ? -1.859 15.866 -10.121 1.00 86.38 178 PRO A O 1
ATOM 1345 N N . VAL A 1 179 ? 0.183 16.129 -11.018 1.00 81.81 179 VAL A N 1
ATOM 1346 C CA . VAL A 1 179 ? 0.695 16.889 -9.880 1.00 81.81 179 VAL A CA 1
ATOM 1347 C C . VAL A 1 179 ? 0.271 18.326 -10.115 1.00 81.81 179 VAL A C 1
ATOM 1349 O O . VAL A 1 179 ? 0.685 18.917 -11.114 1.00 81.81 179 VAL A O 1
ATOM 1352 N N . ASP A 1 180 ? -0.539 18.879 -9.216 1.00 71.31 180 ASP A N 1
ATOM 1353 C CA . ASP A 1 180 ? -0.759 20.320 -9.169 1.00 71.31 180 ASP A CA 1
ATOM 1354 C C . ASP A 1 180 ? 0.582 20.966 -8.817 1.00 71.31 180 ASP A C 1
ATOM 1356 O O . ASP A 1 180 ? 0.972 21.084 -7.656 1.00 71.31 180 ASP A O 1
ATOM 1360 N N . THR A 1 181 ? 1.358 21.327 -9.837 1.00 57.56 181 THR A N 1
ATOM 1361 C CA . THR A 1 181 ? 2.498 22.213 -9.643 1.00 57.56 181 THR A CA 1
ATOM 1362 C C . THR A 1 181 ? 1.925 23.547 -9.180 1.00 57.56 181 THR A C 1
ATOM 1364 O O . THR A 1 181 ? 1.181 24.151 -9.962 1.00 57.56 181 THR A O 1
ATOM 1367 N N . PRO A 1 182 ? 2.230 24.031 -7.959 1.00 52.69 182 PRO A N 1
ATOM 1368 C CA . PRO A 1 182 ? 1.935 25.417 -7.640 1.00 52.69 182 PRO A CA 1
ATOM 1369 C C . PRO A 1 182 ? 2.591 26.269 -8.730 1.00 52.69 182 PRO A C 1
ATOM 1371 O O . PRO A 1 182 ? 3.754 26.042 -9.077 1.00 52.69 182 PRO A O 1
ATOM 1374 N N . GLY A 1 183 ? 1.803 27.155 -9.343 1.00 40.69 183 GLY A N 1
ATOM 1375 C CA . GLY A 1 183 ? 2.297 28.064 -10.374 1.00 40.69 183 GLY A CA 1
ATOM 1376 C C . GLY A 1 183 ? 3.534 28.831 -9.879 1.00 40.69 183 GLY A C 1
ATOM 1377 O O . GLY A 1 183 ? 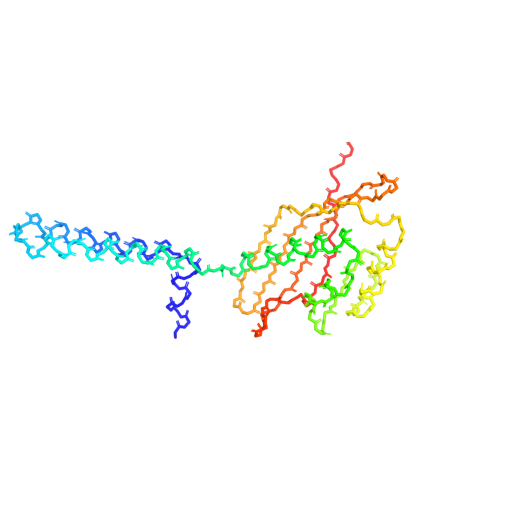3.684 28.990 -8.665 1.00 40.69 183 GLY A O 1
ATOM 1378 N N . PRO A 1 184 ? 4.426 29.241 -10.798 1.00 47.94 184 PRO A N 1
ATOM 1379 C CA . PRO A 1 184 ? 5.671 29.931 -10.458 1.00 47.94 184 PRO A CA 1
ATOM 1380 C C . PRO A 1 184 ? 5.461 31.177 -9.591 1.00 47.94 184 PRO A C 1
ATOM 1382 O O . PRO A 1 184 ? 4.405 31.837 -9.738 1.00 47.94 184 PRO A O 1
#

pLDDT: mean 87.03, std 12.97, range [40.69, 98.5]

Secondary structure (DSSP, 8-state):
-HHHHHHHHT-THHHHHHHHHHHHHHHHHHHHH--HHHHHHTHHHHHHHHHHHHHHHHS--HHHHHHHHHHHHHHHHHTT-HHHHHHHEEEEEEEE-TT--EEEHHHHHHHHHHHHHTT-EEEEEEEEEEEEEETTEEEEEEEEEEEETTS-EEEEEEEEEEEEETTEEEEEEEEEEPP-PPP-

InterPro domains:
  IPR032710 NTF2-like domain superfamily [SSF54427] (60-181)

Organism: NCBI:txid412755

Nearest PDB structures (foldseek):
  5iep-assembly1_A  TM=8.871E-01  e=3.654E-08  synthetic construct
  3hx8-assembly2_C  TM=8.160E-01  e=8.930E-09  Mesorhizobium loti
  5ien-assembly2_B  TM=8.642E-01  e=6.198E-08  synthetic construct
  5ien-assembly1_A  TM=8.572E-01  e=1.254E-07  synthetic construct
  5ieo-assembly1_A  TM=8.870E-01  e=5.441E-07  synthetic construct

Solvent-accessible surface area (backbone atoms only — not comparable to full-atom values): 10005 Å² total; per-residue (Å²): 111,66,71,59,51,45,49,63,68,76,49,50,65,64,49,55,51,52,44,50,52,52,43,51,54,40,51,53,52,27,73,75,66,69,45,75,66,39,62,57,55,53,46,50,49,56,53,49,52,50,50,50,52,52,48,61,72,65,50,78,44,72,62,54,54,52,52,49,50,53,52,50,39,32,55,26,50,43,69,59,35,54,70,67,43,53,70,45,42,34,92,77,14,36,33,37,44,83,101,49,71,81,28,45,45,68,58,44,47,52,51,50,44,55,53,38,71,59,73,22,47,60,42,55,48,77,45,78,75,44,70,52,76,61,84,65,32,33,41,37,38,33,36,34,44,40,33,32,64,78,69,53,70,50,74,47,28,38,38,36,37,35,34,60,48,101,92,43,75,24,34,40,31,42,35,55,45,84,65,84,68,79,76,133

Foldseek 3Di:
DVVVCCCLAVDVPVVVVVLVVVLVVLVVVCVVPVDPVSVVVNVVSVVVVVVSVVVNVVPCDLLNQVVVLVVVLQVCQQVLVLVSNLVQADQQAWEDEPPDDIDGSVRVSVVSSVVCPPPHWNGKDKDPWDWDDDPQKIKIKIKIWTAGPVGDIDIWIKIFIWGADPVGIHTRYIYIDDDPDPDD